Protein AF-A0A9W7DK66-F1 (afdb_monomer_lite)

Foldseek 3Di:
DDDDDDDDDDDDDPPDPPPDPDDPDPPVVVVVVVVVVVVVVPPPPPPVVPPDVCVPPPDDDPLVQLLVLLVVVDPVSLVVVLVVLLVCLQPPLVVCQCVPSNVSVLVSLLLQLAECVLPVVHPHPDLVSNLSSLSSLLSNLVDVRSLLSNLPDVSLVVSLLSLLVGPLQQDPPPPDPCNVSSVSSNVSSLSSLLSNLLVLPCADPPRSVLVSLVVSCVRDDDPVSVVSSVSSNVSNNDDD

Sequence (240 aa):
MTTHANTLPEHQFVDNIHVFPIEPVNTDVQEAKFIENNRYLKNEHQFNYFNIPGANFPGPSEVDRMRLTFESGLEDEINYYLNYLIGLSLSNPKLLSMKGEYGFLLDHLAELLGCFIINPNYTNKDINKSLDSSLILRNLVQDIENSQVVSMNSMIKESLLDILGNHIVLGDEISNEHYDASKELLRYSMDIVESISSYLAPAPADDPLFKALIKLLKIVNDRSSVITILRSLSRLIERQ

Secondary structure (DSSP, 8-state):
----------------------PPPPHHHHHHHHHHHHHHH--------TT-TTTT---S-HHHHHHHHHHHT-HHHHHHHHHHHHHHHHH-GGGS-TTTTTTHHHHHHHHHHS-TTT-TT-S---HHHHHHHHHHHHHHTTSHHHHHHHHT-HHHHHHHHHHHT-HHHHH-TTT-TTHHHHHHHHHHHHHHHHHHGGGSPSPPTT-HHHHHHHHHHTT---HHHHHHHHHHHHHHH---

Organism: Ambrosiozyma monospora (NCBI:txid43982)

Structure (mmCIF, N/CA/C/O backbone):
data_AF-A0A9W7DK66-F1
#
_entry.id   AF-A0A9W7DK66-F1
#
loop_
_atom_site.group_PDB
_atom_site.id
_atom_site.type_symbol
_atom_site.label_atom_id
_atom_site.label_alt_id
_atom_site.label_comp_id
_atom_site.label_asym_id
_atom_site.label_entity_id
_atom_site.label_seq_id
_atom_site.pdbx_PDB_ins_code
_atom_site.Cartn_x
_atom_site.Cartn_y
_atom_site.Cartn_z
_atom_site.occupancy
_atom_site.B_iso_or_equiv
_atom_site.auth_seq_id
_atom_site.auth_comp_id
_atom_site.auth_asym_id
_atom_site.auth_atom_id
_atom_site.pdbx_PDB_model_num
ATOM 1 N N . MET A 1 1 ? 109.185 -36.833 -35.819 1.00 37.12 1 MET A N 1
ATOM 2 C CA . MET A 1 1 ? 109.784 -36.149 -34.656 1.00 37.12 1 MET A CA 1
ATOM 3 C C . MET A 1 1 ? 108.815 -35.032 -34.276 1.00 37.12 1 MET A C 1
ATOM 5 O O . MET A 1 1 ? 108.644 -34.138 -35.087 1.00 37.12 1 MET A O 1
ATOM 9 N N . THR A 1 2 ? 107.920 -35.184 -33.286 1.00 33.47 2 THR A N 1
ATOM 10 C CA . THR A 1 2 ? 108.175 -34.917 -31.841 1.00 33.47 2 THR A CA 1
ATOM 11 C C . THR A 1 2 ? 109.078 -33.692 -31.700 1.00 33.47 2 THR A C 1
ATOM 13 O O . THR A 1 2 ? 110.196 -33.726 -32.196 1.00 33.47 2 THR A O 1
ATOM 16 N N . THR A 1 3 ? 108.691 -32.555 -31.122 1.00 32.12 3 THR A N 1
ATOM 17 C CA . THR A 1 3 ? 108.081 -32.287 -29.800 1.00 32.12 3 THR A CA 1
ATOM 18 C C . THR A 1 3 ? 108.280 -30.766 -29.588 1.00 32.12 3 THR A C 1
ATOM 20 O O . THR A 1 3 ? 109.279 -30.249 -30.072 1.00 32.12 3 THR A O 1
ATOM 23 N N . HIS A 1 4 ? 107.380 -29.955 -29.031 1.00 34.91 4 HIS A N 1
ATOM 24 C CA . HIS A 1 4 ? 107.218 -29.552 -27.612 1.00 34.91 4 HIS A CA 1
ATOM 25 C C . HIS A 1 4 ? 106.755 -28.073 -27.695 1.00 34.91 4 HIS A C 1
ATOM 27 O O . HIS A 1 4 ? 107.294 -27.328 -28.502 1.00 34.91 4 HIS A O 1
ATOM 33 N N . ALA A 1 5 ? 105.621 -27.666 -27.125 1.00 36.28 5 ALA A N 1
ATOM 34 C CA . ALA A 1 5 ? 105.337 -27.362 -25.717 1.00 36.28 5 ALA A CA 1
ATOM 35 C C . ALA A 1 5 ? 105.321 -25.843 -25.445 1.00 36.28 5 ALA A C 1
ATOM 37 O O . ALA A 1 5 ? 106.306 -25.162 -25.688 1.00 36.28 5 ALA A O 1
ATOM 38 N N . ASN A 1 6 ? 104.183 -25.410 -24.889 1.00 39.56 6 ASN A N 1
ATOM 39 C CA . ASN A 1 6 ? 103.947 -24.302 -23.958 1.00 39.56 6 ASN A CA 1
ATOM 40 C C . ASN A 1 6 ? 104.539 -22.916 -24.249 1.00 39.56 6 ASN A C 1
ATOM 42 O O . ASN A 1 6 ? 105.743 -22.731 -24.157 1.00 39.56 6 ASN A O 1
ATOM 46 N N . THR A 1 7 ? 103.656 -21.915 -24.329 1.00 37.16 7 THR A N 1
ATOM 47 C CA . THR A 1 7 ? 103.367 -21.013 -23.192 1.00 37.16 7 THR A CA 1
ATOM 48 C C . THR A 1 7 ? 102.117 -20.166 -23.476 1.00 37.16 7 THR A C 1
ATOM 50 O O . THR A 1 7 ? 101.988 -19.550 -24.529 1.00 37.16 7 THR A O 1
ATOM 53 N N . LEU A 1 8 ? 101.176 -20.151 -22.528 1.00 44.44 8 LEU A N 1
ATOM 54 C CA . LEU A 1 8 ? 100.124 -19.133 -22.424 1.00 44.44 8 LEU A CA 1
ATOM 55 C C . LEU A 1 8 ? 100.760 -17.807 -21.975 1.00 44.44 8 LEU A C 1
ATOM 57 O O . LEU A 1 8 ? 101.510 -17.839 -20.998 1.00 44.44 8 LEU A O 1
ATOM 61 N N . PRO A 1 9 ? 100.401 -16.654 -22.563 1.00 41.28 9 PRO A N 1
ATOM 62 C CA . PRO A 1 9 ? 100.456 -15.385 -21.867 1.00 41.28 9 PRO A CA 1
ATOM 63 C C . PRO A 1 9 ? 99.044 -14.988 -21.419 1.00 41.28 9 PRO A C 1
ATOM 65 O O . PRO A 1 9 ? 98.139 -14.756 -22.216 1.00 41.28 9 PRO A O 1
ATOM 68 N N . GLU A 1 10 ? 98.883 -15.038 -20.103 1.00 40.25 10 GLU A N 1
ATOM 69 C CA . GLU A 1 10 ? 98.199 -14.081 -19.231 1.00 40.25 10 GLU A CA 1
ATOM 70 C C . GLU A 1 10 ? 97.195 -13.086 -19.845 1.00 40.25 10 GLU A C 1
ATOM 72 O O . GLU A 1 10 ? 97.516 -12.277 -20.710 1.00 40.25 10 GLU A O 1
ATOM 77 N N . HIS A 1 11 ? 95.992 -13.106 -19.255 1.00 51.88 11 HIS A N 1
ATOM 78 C CA . HIS A 1 11 ? 95.111 -11.962 -19.001 1.00 51.88 11 HIS A CA 1
ATOM 79 C C . HIS A 1 11 ? 95.203 -10.782 -19.983 1.00 51.88 11 HIS A C 1
ATOM 81 O O . HIS A 1 11 ? 95.865 -9.782 -19.712 1.00 51.88 11 HIS A O 1
ATOM 87 N N . GLN A 1 12 ? 94.406 -10.832 -21.053 1.00 43.28 12 GLN A N 1
ATOM 88 C CA . GLN A 1 12 ? 93.946 -9.611 -21.709 1.00 43.28 12 GLN A CA 1
ATOM 89 C C . GLN A 1 12 ? 92.495 -9.338 -21.319 1.00 43.28 12 GLN A C 1
ATOM 91 O O . GLN A 1 12 ? 91.559 -10.043 -21.687 1.00 43.28 12 GLN A O 1
ATOM 96 N N . PHE A 1 13 ? 92.413 -8.338 -20.450 1.00 45.66 13 PHE A N 1
ATOM 97 C CA . PHE A 1 13 ? 91.289 -7.539 -20.008 1.00 45.66 13 PHE A CA 1
ATOM 98 C C . PHE A 1 13 ? 90.106 -7.486 -20.984 1.00 45.66 13 PHE A C 1
ATOM 100 O O . PHE A 1 13 ? 90.249 -7.272 -22.186 1.00 45.66 13 PHE A O 1
ATOM 107 N N . VAL A 1 14 ? 88.915 -7.655 -20.410 1.00 51.91 14 VAL A N 1
ATOM 108 C CA . VAL A 1 14 ? 87.618 -7.380 -21.030 1.00 51.91 14 VAL A CA 1
ATOM 109 C C . VAL A 1 14 ? 87.493 -5.863 -21.189 1.00 51.91 14 VAL A C 1
ATOM 111 O O . VAL A 1 14 ? 86.858 -5.207 -20.370 1.00 51.91 14 VAL A O 1
ATOM 114 N N . ASP A 1 15 ? 88.133 -5.291 -22.206 1.00 48.34 15 ASP A N 1
ATOM 115 C CA . ASP A 1 15 ? 88.082 -3.848 -22.429 1.00 48.34 15 ASP A CA 1
ATOM 116 C C . ASP A 1 15 ? 86.975 -3.472 -23.425 1.00 48.34 15 ASP A C 1
ATOM 118 O O . ASP A 1 15 ? 87.051 -3.700 -24.631 1.00 48.34 15 ASP A O 1
ATOM 122 N N . ASN A 1 16 ? 85.954 -2.833 -22.845 1.00 57.53 16 ASN A N 1
ATOM 123 C CA . ASN A 1 16 ? 84.987 -1.913 -23.445 1.00 57.53 16 ASN A CA 1
ATOM 124 C C . ASN A 1 16 ? 83.904 -2.486 -24.374 1.00 57.53 16 ASN A C 1
ATOM 126 O O . ASN A 1 16 ? 83.745 -2.051 -25.514 1.00 57.53 16 ASN A O 1
ATOM 130 N N . ILE A 1 17 ? 83.012 -3.320 -23.827 1.00 55.88 17 ILE A N 1
ATOM 131 C CA . ILE A 1 17 ? 81.614 -3.292 -24.288 1.00 55.88 17 ILE A CA 1
ATOM 132 C C . ILE A 1 17 ? 80.964 -2.067 -23.637 1.00 55.88 17 ILE A C 1
ATOM 134 O O . ILE A 1 17 ? 80.490 -2.127 -22.503 1.00 55.88 17 ILE A O 1
ATOM 138 N N . HIS A 1 18 ? 80.971 -0.932 -24.337 1.00 58.38 18 HIS A N 1
ATOM 139 C CA . HIS A 1 18 ? 80.152 0.212 -23.949 1.00 58.38 18 HIS A CA 1
ATOM 140 C C . HIS A 1 18 ? 78.679 -0.176 -24.104 1.00 58.38 18 HIS A C 1
ATOM 142 O O . HIS A 1 18 ? 78.121 -0.153 -25.200 1.00 58.38 18 HIS A O 1
ATOM 148 N N . VAL A 1 19 ? 78.050 -0.569 -22.999 1.00 64.12 19 VAL A N 1
ATOM 149 C CA . VAL A 1 19 ? 76.596 -0.696 -22.934 1.00 64.12 19 VAL A CA 1
ATOM 150 C C . VAL A 1 19 ? 76.046 0.724 -22.932 1.00 64.12 19 VAL A C 1
ATOM 152 O O . VAL A 1 19 ? 76.133 1.430 -21.929 1.00 64.12 19 VAL A O 1
ATOM 155 N N . PHE A 1 20 ? 75.537 1.172 -24.078 1.00 66.94 20 PHE A N 1
ATOM 156 C CA . PHE A 1 20 ? 74.833 2.445 -24.143 1.00 66.94 20 PHE A CA 1
ATOM 157 C C . PHE A 1 20 ? 73.535 2.311 -23.338 1.00 66.94 20 PHE A C 1
ATOM 159 O O . PHE A 1 20 ? 72.763 1.382 -23.602 1.00 66.94 20 PHE A O 1
ATOM 166 N N . PRO A 1 21 ? 73.281 3.184 -22.348 1.00 67.75 21 PRO A N 1
ATOM 167 C CA . PRO A 1 21 ? 71.987 3.208 -21.691 1.00 67.75 21 PRO A CA 1
ATOM 168 C C . PRO A 1 21 ? 70.926 3.486 -22.756 1.00 67.75 21 PRO A C 1
ATOM 170 O O . PRO A 1 21 ? 71.021 4.458 -23.503 1.00 67.75 21 PRO A O 1
ATOM 173 N N . ILE A 1 22 ? 69.937 2.599 -22.857 1.00 68.75 22 ILE A N 1
ATOM 174 C CA . ILE A 1 22 ? 68.773 2.833 -23.707 1.00 68.75 22 ILE A CA 1
ATOM 175 C C . ILE A 1 22 ? 68.015 3.980 -23.050 1.00 68.75 22 ILE A C 1
ATOM 177 O O . ILE A 1 22 ? 67.449 3.808 -21.969 1.00 68.75 22 ILE A O 1
ATOM 181 N N . GLU A 1 23 ? 68.044 5.157 -23.669 1.00 72.81 23 GLU A N 1
ATOM 182 C CA . GLU A 1 23 ? 67.220 6.267 -23.211 1.00 72.81 23 GLU A CA 1
ATOM 183 C C . GLU A 1 23 ? 65.751 5.833 -23.282 1.00 72.81 23 GLU A C 1
ATOM 185 O O . GLU A 1 23 ? 65.318 5.291 -24.310 1.00 72.81 23 GLU A O 1
ATOM 190 N N . PRO A 1 24 ? 64.977 5.998 -22.194 1.00 73.00 24 PRO A N 1
ATOM 191 C CA . PRO A 1 24 ? 63.572 5.649 -22.223 1.00 73.00 24 PRO A CA 1
ATOM 192 C C . PRO A 1 24 ? 62.908 6.472 -23.323 1.00 73.00 24 PRO A C 1
ATOM 194 O O . PRO A 1 24 ? 63.064 7.690 -23.399 1.00 73.00 24 PRO A O 1
ATOM 197 N N . VAL A 1 25 ? 62.184 5.781 -24.201 1.00 74.00 25 VAL A N 1
ATOM 198 C CA . VAL A 1 25 ? 61.428 6.415 -25.280 1.00 74.00 25 VAL A CA 1
ATOM 199 C C . VAL A 1 25 ? 60.538 7.495 -24.660 1.00 74.00 25 VAL A C 1
ATOM 201 O O . VAL A 1 25 ? 59.899 7.231 -23.643 1.00 74.00 25 VAL A O 1
ATOM 204 N N . ASN A 1 26 ? 60.500 8.694 -25.244 1.00 80.81 26 ASN A N 1
ATOM 205 C CA . ASN A 1 26 ? 59.676 9.791 -24.733 1.00 80.81 26 ASN A CA 1
ATOM 206 C C . ASN A 1 26 ? 58.221 9.321 -24.535 1.00 80.81 26 ASN A C 1
ATOM 208 O O . ASN A 1 26 ? 57.677 8.615 -25.391 1.00 80.81 26 ASN A O 1
ATOM 212 N N . THR A 1 27 ? 57.618 9.700 -23.407 1.00 77.12 27 THR A N 1
ATOM 213 C CA . THR A 1 27 ? 56.239 9.382 -23.025 1.00 77.12 27 THR A CA 1
ATOM 214 C C . THR A 1 27 ? 55.252 9.626 -24.164 1.00 77.12 27 THR A C 1
ATOM 216 O O . THR A 1 27 ? 54.430 8.757 -24.423 1.00 77.12 27 THR A O 1
ATOM 219 N N . ASP A 1 28 ? 55.406 10.703 -24.938 1.00 80.69 28 ASP A N 1
ATOM 220 C CA . ASP A 1 28 ? 54.511 11.021 -26.062 1.00 80.69 28 ASP A CA 1
ATOM 221 C C . ASP A 1 28 ? 54.523 9.932 -27.150 1.00 80.69 28 ASP A C 1
ATOM 223 O O . ASP A 1 28 ? 53.503 9.584 -27.746 1.00 80.69 28 ASP A O 1
ATOM 227 N N . VAL A 1 29 ? 55.695 9.344 -27.400 1.00 80.06 29 VAL A N 1
ATOM 228 C CA . VAL A 1 29 ? 55.877 8.270 -28.386 1.00 80.06 29 VAL A CA 1
ATOM 229 C C . VAL A 1 29 ? 55.381 6.935 -27.827 1.00 80.06 29 VAL A C 1
ATOM 231 O O . VAL A 1 29 ? 54.876 6.099 -28.582 1.00 80.06 29 VAL A O 1
ATOM 234 N N . GLN A 1 30 ? 55.495 6.726 -26.512 1.00 76.56 30 GLN A N 1
ATOM 235 C CA . GLN A 1 30 ? 54.907 5.565 -25.843 1.00 76.56 30 GLN A CA 1
ATOM 236 C C . GLN A 1 30 ? 53.375 5.637 -25.850 1.00 76.56 30 GLN A C 1
ATOM 238 O O . GLN A 1 30 ? 52.728 4.643 -26.176 1.00 76.56 30 GLN A O 1
ATOM 243 N N . GLU A 1 31 ? 52.797 6.809 -25.581 1.00 76.56 31 GLU A N 1
ATOM 244 C CA . GLU A 1 31 ? 51.357 7.062 -25.650 1.00 76.56 31 GLU A CA 1
ATOM 245 C C . GLU A 1 31 ? 50.829 6.922 -27.076 1.00 76.56 31 GLU A C 1
ATOM 247 O O . GLU A 1 31 ? 49.821 6.251 -27.288 1.00 76.56 31 GLU A O 1
ATOM 252 N N . ALA A 1 32 ? 51.533 7.457 -28.077 1.00 79.31 32 ALA A N 1
ATOM 253 C CA . ALA A 1 32 ? 51.152 7.293 -29.478 1.00 79.31 32 ALA A CA 1
ATOM 254 C C . ALA A 1 32 ? 51.123 5.814 -29.895 1.00 79.31 32 ALA A C 1
ATOM 256 O O . ALA A 1 32 ? 50.134 5.356 -30.469 1.00 79.31 32 ALA A O 1
ATOM 257 N N . LYS A 1 33 ? 52.157 5.037 -29.535 1.00 75.69 33 LYS A N 1
ATOM 258 C CA . LYS A 1 33 ? 52.195 3.586 -29.786 1.00 75.69 33 LYS A CA 1
ATOM 259 C C . LYS A 1 33 ? 51.133 2.826 -28.997 1.00 75.69 33 LYS A C 1
ATOM 261 O O . LYS A 1 33 ? 50.583 1.850 -29.500 1.00 75.69 33 LYS A O 1
ATOM 266 N N . PHE A 1 34 ? 50.823 3.255 -27.776 1.00 72.19 34 PHE A N 1
ATOM 267 C CA . PHE A 1 34 ? 49.744 2.682 -26.977 1.00 72.19 34 PHE A CA 1
ATOM 268 C C . PHE A 1 34 ? 48.376 2.953 -27.612 1.00 72.19 34 PHE A C 1
ATOM 270 O O . PHE A 1 34 ? 47.555 2.044 -27.688 1.00 72.19 34 PHE A O 1
ATOM 277 N N . ILE A 1 35 ? 48.129 4.162 -28.120 1.00 71.00 35 ILE A N 1
ATOM 278 C CA . ILE A 1 35 ? 46.895 4.524 -28.831 1.00 71.00 35 ILE A CA 1
ATOM 279 C C . ILE A 1 35 ? 46.784 3.751 -30.151 1.00 71.00 35 ILE A C 1
ATOM 281 O O . ILE A 1 35 ? 45.713 3.235 -30.467 1.00 71.00 35 ILE A O 1
ATOM 285 N N . GLU A 1 36 ? 47.875 3.630 -30.907 1.00 71.00 36 GLU A N 1
ATOM 286 C CA . GLU A 1 36 ? 47.927 2.888 -32.171 1.00 71.00 36 GLU A CA 1
ATOM 287 C C . GLU A 1 36 ? 47.684 1.383 -31.964 1.00 71.00 36 GLU A C 1
ATOM 289 O O . GLU A 1 36 ? 46.824 0.795 -32.623 1.00 71.00 36 GLU A O 1
ATOM 294 N N . ASN A 1 37 ? 48.345 0.771 -30.977 1.00 68.69 37 ASN A N 1
ATOM 295 C CA . ASN A 1 37 ? 48.140 -0.639 -30.641 1.00 68.69 37 ASN A CA 1
ATOM 296 C C . ASN A 1 37 ? 46.757 -0.898 -30.029 1.00 68.69 37 ASN A C 1
ATOM 298 O O . ASN A 1 37 ? 46.141 -1.921 -30.325 1.00 68.69 37 ASN A O 1
ATOM 302 N N . ASN A 1 38 ? 46.216 0.031 -29.233 1.00 63.78 38 ASN A N 1
ATOM 303 C CA . ASN A 1 38 ? 44.841 -0.080 -28.746 1.00 63.78 38 ASN A CA 1
ATOM 304 C C . ASN A 1 38 ? 43.807 0.096 -29.856 1.00 63.78 38 ASN A C 1
ATOM 306 O O . ASN A 1 38 ? 42.738 -0.493 -29.759 1.00 63.78 38 ASN A O 1
ATOM 310 N N . ARG A 1 39 ? 44.092 0.860 -30.916 1.00 57.91 39 ARG A N 1
ATOM 311 C CA . ARG A 1 39 ? 43.212 0.914 -32.094 1.00 57.91 39 ARG A CA 1
ATOM 312 C C . ARG A 1 39 ? 43.145 -0.435 -32.811 1.00 57.91 39 ARG A C 1
ATOM 314 O O . ARG A 1 39 ? 42.067 -0.814 -33.240 1.00 57.91 39 ARG A O 1
ATOM 321 N N . TYR A 1 40 ? 44.256 -1.169 -32.881 1.00 55.28 40 TYR A N 1
ATOM 322 C CA . TYR A 1 40 ? 44.304 -2.512 -33.476 1.00 55.28 40 TYR A CA 1
ATOM 323 C C . TYR A 1 40 ? 43.691 -3.603 -32.579 1.00 55.28 40 TYR A C 1
ATOM 325 O O . TYR A 1 40 ? 43.072 -4.541 -33.077 1.00 55.28 40 TYR A O 1
ATOM 333 N N . LEU A 1 41 ? 43.840 -3.492 -31.253 1.00 55.53 41 LEU A N 1
ATOM 334 C CA . LEU A 1 41 ? 43.208 -4.405 -30.286 1.00 55.53 41 LEU A CA 1
ATOM 335 C C . LEU A 1 41 ? 41.706 -4.134 -30.132 1.00 55.53 41 LEU A C 1
ATOM 337 O O . LEU A 1 41 ? 40.938 -5.061 -29.885 1.00 55.53 41 LEU A O 1
ATOM 341 N N . LYS A 1 42 ? 41.268 -2.895 -30.386 1.00 54.41 42 LYS A N 1
ATOM 342 C CA . LYS A 1 42 ? 39.873 -2.543 -30.669 1.00 54.41 42 LYS A CA 1
ATOM 343 C C . LYS A 1 42 ? 39.507 -2.885 -32.115 1.00 54.41 42 LYS A C 1
ATOM 345 O O . LYS A 1 42 ? 38.897 -2.075 -32.802 1.00 54.41 42 LYS A O 1
ATOM 350 N N . ASN A 1 43 ? 39.771 -4.120 -32.542 1.00 51.19 43 ASN A N 1
ATOM 351 C CA . ASN A 1 43 ? 39.080 -4.751 -33.672 1.00 51.19 43 ASN A CA 1
ATOM 352 C C . ASN A 1 43 ? 37.572 -4.952 -33.379 1.00 51.19 43 ASN A C 1
ATOM 354 O O . ASN A 1 43 ? 36.956 -5.915 -33.832 1.00 51.19 43 ASN A O 1
ATOM 358 N N . GLU A 1 44 ? 36.932 -4.011 -32.683 1.00 52.75 44 GLU A N 1
ATOM 359 C CA . GLU A 1 44 ? 35.630 -3.561 -33.126 1.00 52.75 44 GLU A CA 1
ATOM 360 C C . GLU A 1 44 ? 35.861 -3.088 -34.557 1.00 52.75 44 GLU A C 1
ATOM 362 O O . GLU A 1 44 ? 36.421 -2.022 -34.810 1.00 52.75 44 GLU A O 1
ATOM 367 N N . HIS A 1 45 ? 35.449 -3.893 -35.531 1.00 54.25 45 HIS A N 1
ATOM 368 C CA . HIS A 1 45 ? 34.986 -3.272 -36.755 1.00 54.25 45 HIS A CA 1
ATOM 369 C C . HIS A 1 45 ? 34.047 -2.168 -36.273 1.00 54.25 45 HIS A C 1
ATOM 371 O O . HIS A 1 45 ? 33.033 -2.475 -35.643 1.00 54.25 45 HIS A O 1
ATOM 377 N N . GLN A 1 46 ? 34.418 -0.902 -36.474 1.00 53.91 46 GLN A N 1
ATOM 378 C CA . GLN A 1 46 ? 33.480 0.205 -36.401 1.00 53.91 46 GLN A CA 1
ATOM 379 C C . GLN A 1 46 ? 32.472 -0.043 -37.525 1.00 53.91 46 GLN A C 1
ATOM 381 O O . GLN A 1 46 ? 32.466 0.621 -38.559 1.00 53.91 46 GLN A O 1
ATOM 386 N N . PHE A 1 47 ? 31.603 -1.035 -37.340 1.00 53.44 47 PHE A N 1
ATOM 387 C CA . PHE A 1 47 ? 30.265 -0.981 -37.857 1.00 53.44 47 PHE A CA 1
ATOM 388 C C . PHE A 1 47 ? 29.671 0.215 -37.136 1.00 53.44 47 PHE A C 1
ATOM 390 O O . PHE A 1 47 ? 29.095 0.111 -36.057 1.00 53.44 47 PHE A O 1
ATOM 397 N N . ASN A 1 48 ? 29.905 1.397 -37.701 1.00 54.78 48 ASN A N 1
ATOM 398 C CA . ASN A 1 48 ? 29.076 2.527 -37.388 1.00 54.78 48 ASN A CA 1
ATOM 399 C C . ASN A 1 48 ? 27.686 2.100 -37.845 1.00 54.78 48 ASN A C 1
ATOM 401 O O . ASN A 1 48 ? 27.374 2.126 -39.036 1.00 54.78 48 ASN A O 1
ATOM 405 N N . TYR A 1 49 ? 26.903 1.612 -36.891 1.00 59.06 49 TYR A N 1
ATOM 406 C CA . TYR A 1 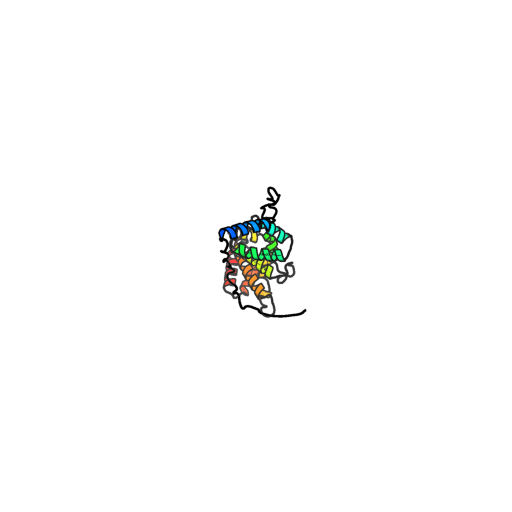49 ? 25.528 1.183 -37.055 1.00 59.06 49 TYR A CA 1
ATOM 407 C C . TYR A 1 49 ? 24.647 2.419 -37.283 1.00 59.06 49 TYR A C 1
ATOM 409 O O . TYR A 1 49 ? 23.763 2.747 -36.498 1.00 59.06 49 TYR A O 1
ATOM 417 N N . PHE A 1 50 ? 24.933 3.156 -38.356 1.00 58.88 50 PHE A N 1
ATOM 418 C CA . PHE A 1 50 ? 24.096 4.237 -38.839 1.00 58.88 50 PHE A CA 1
ATOM 419 C C . PHE A 1 50 ? 22.820 3.618 -39.403 1.00 58.88 50 PHE A C 1
ATOM 421 O O . PHE A 1 50 ? 22.875 2.717 -40.237 1.00 58.88 50 PHE A O 1
ATOM 428 N N . ASN A 1 51 ? 21.673 4.116 -38.943 1.00 63.22 51 ASN A N 1
ATOM 429 C CA . ASN A 1 51 ? 20.344 3.671 -39.365 1.00 63.22 51 ASN A CA 1
ATOM 430 C C . ASN A 1 51 ? 20.023 2.198 -39.062 1.00 63.22 51 ASN A C 1
ATOM 432 O O . ASN A 1 51 ? 19.226 1.595 -39.778 1.00 63.22 51 ASN A O 1
ATOM 436 N N . ILE A 1 52 ? 20.586 1.618 -37.996 1.00 70.81 52 ILE A N 1
ATOM 437 C CA . ILE A 1 52 ? 20.008 0.388 -37.443 1.00 70.81 52 ILE A CA 1
ATOM 438 C C . ILE A 1 52 ? 18.725 0.745 -36.684 1.00 70.81 52 ILE A C 1
ATOM 440 O O . ILE A 1 52 ? 18.787 1.557 -35.756 1.00 70.81 52 ILE A O 1
ATOM 444 N N . PRO A 1 53 ? 17.568 0.145 -37.027 1.00 66.25 53 PRO A N 1
ATOM 445 C CA . PRO A 1 53 ? 16.367 0.259 -36.209 1.00 66.25 53 PRO A CA 1
ATOM 446 C C . PRO A 1 53 ? 16.675 -0.198 -34.775 1.00 66.25 53 PRO A C 1
ATOM 448 O O . PRO A 1 53 ? 17.063 -1.343 -34.565 1.00 66.25 53 PRO A O 1
ATOM 451 N N . GLY A 1 54 ? 16.552 0.704 -33.797 1.00 65.31 54 GLY A N 1
ATOM 452 C CA . GLY A 1 54 ? 16.877 0.432 -32.389 1.00 65.31 54 GLY A CA 1
ATOM 453 C C . GLY A 1 54 ? 18.265 0.896 -31.923 1.00 65.31 54 GLY A C 1
ATOM 454 O O . GLY A 1 54 ? 18.530 0.866 -30.724 1.00 65.31 54 GLY A O 1
ATOM 455 N N . ALA A 1 55 ? 19.137 1.397 -32.807 1.00 70.00 55 ALA A N 1
ATOM 456 C CA . ALA A 1 55 ? 20.378 2.042 -32.371 1.00 70.00 55 ALA A CA 1
ATOM 457 C C . ALA A 1 55 ? 20.069 3.337 -31.594 1.00 70.00 55 ALA A C 1
ATOM 459 O O . ALA A 1 55 ? 19.309 4.179 -32.068 1.00 70.00 55 ALA A O 1
ATOM 460 N N . ASN A 1 56 ? 20.669 3.490 -30.407 1.00 68.12 56 ASN A N 1
ATOM 461 C CA . ASN A 1 56 ? 20.423 4.571 -29.435 1.00 68.12 56 ASN A CA 1
ATOM 462 C C . ASN A 1 56 ? 19.028 4.599 -28.787 1.00 68.12 56 ASN A C 1
ATOM 464 O O . ASN A 1 56 ? 18.687 5.588 -28.140 1.00 68.12 56 ASN A O 1
ATOM 468 N N . PHE A 1 57 ? 18.230 3.534 -28.906 1.00 75.81 57 PHE A N 1
ATOM 469 C CA . PHE A 1 57 ? 16.991 3.430 -28.141 1.00 75.81 57 PHE A CA 1
ATOM 470 C C . PHE A 1 57 ? 17.268 2.738 -26.797 1.00 75.81 57 PHE A C 1
ATOM 472 O O . PHE A 1 57 ? 17.709 1.590 -26.800 1.00 75.81 57 PHE A O 1
ATOM 479 N N . PRO A 1 58 ? 16.990 3.384 -25.648 1.00 76.25 58 PRO A N 1
ATOM 480 C CA . PRO A 1 58 ? 17.230 2.819 -24.312 1.00 76.25 58 PRO A CA 1
ATOM 481 C C . PRO A 1 58 ? 16.280 1.656 -23.944 1.00 76.25 58 PRO A C 1
ATOM 483 O O . PRO A 1 58 ? 16.266 1.196 -22.803 1.00 76.25 58 PRO A O 1
ATOM 486 N N . GLY A 1 59 ? 15.489 1.168 -24.903 1.00 85.62 59 GLY A N 1
ATOM 487 C CA . GLY A 1 59 ? 14.451 0.166 -24.695 1.00 85.62 59 GLY A CA 1
ATOM 488 C C . GLY A 1 59 ? 13.089 0.786 -24.355 1.00 85.62 59 GLY A C 1
ATOM 489 O O . GLY A 1 59 ? 12.863 1.962 -24.658 1.00 85.62 59 GLY A O 1
ATOM 490 N N . PRO A 1 60 ? 12.165 -0.008 -23.781 1.00 89.00 60 PRO A N 1
ATOM 491 C CA . PRO A 1 60 ? 10.835 0.461 -23.393 1.00 89.00 60 PRO A CA 1
ATOM 492 C C . PRO A 1 60 ? 10.902 1.553 -22.318 1.00 89.00 60 PRO A C 1
ATOM 494 O O . PRO A 1 60 ? 11.889 1.668 -21.582 1.00 89.00 60 PRO A O 1
ATOM 497 N N . SER A 1 61 ? 9.839 2.359 -22.235 1.00 90.81 61 SER A N 1
ATOM 498 C CA . SER A 1 61 ? 9.700 3.353 -21.170 1.00 90.81 61 SER A CA 1
ATOM 499 C C . SER A 1 61 ? 9.601 2.665 -19.802 1.00 90.81 61 SER A C 1
ATOM 501 O O . SER A 1 61 ? 9.194 1.505 -19.713 1.00 90.81 61 SER A O 1
ATOM 503 N N . GLU A 1 62 ? 9.960 3.364 -18.722 1.00 89.94 62 GLU A N 1
ATOM 504 C CA . GLU A 1 62 ? 9.819 2.799 -17.368 1.00 89.94 62 GLU A CA 1
ATOM 505 C C . GLU A 1 62 ? 8.366 2.465 -17.022 1.00 89.94 62 GLU A C 1
ATOM 507 O O . GLU A 1 62 ? 8.109 1.465 -16.360 1.00 89.94 62 GLU A O 1
ATOM 512 N N . VAL A 1 63 ? 7.413 3.264 -17.509 1.00 92.06 63 VAL A N 1
ATOM 513 C CA . VAL A 1 63 ? 5.979 3.023 -17.297 1.00 92.06 63 VAL A CA 1
ATOM 514 C C . VAL A 1 63 ? 5.548 1.727 -17.978 1.00 92.06 63 VAL A C 1
ATOM 516 O O . VAL A 1 63 ? 4.841 0.923 -17.374 1.00 92.06 63 VAL A O 1
ATOM 519 N N . ASP A 1 64 ? 6.008 1.495 -19.210 1.00 92.75 64 ASP A N 1
ATOM 520 C CA . ASP A 1 64 ? 5.699 0.268 -19.947 1.00 92.75 64 ASP A CA 1
ATOM 521 C C . ASP A 1 64 ? 6.361 -0.951 -19.308 1.00 92.75 64 ASP A C 1
ATOM 523 O O . ASP A 1 64 ? 5.719 -1.992 -19.186 1.00 92.75 64 ASP A O 1
ATOM 527 N N . ARG A 1 65 ? 7.620 -0.829 -18.858 1.00 93.94 65 ARG A N 1
ATOM 528 C CA . ARG A 1 65 ? 8.291 -1.906 -18.114 1.00 93.94 65 ARG A CA 1
ATOM 529 C C . ARG A 1 65 ? 7.505 -2.273 -16.865 1.00 93.94 65 ARG A C 1
ATOM 531 O O . ARG A 1 65 ? 7.190 -3.437 -16.672 1.00 93.94 65 ARG A O 1
ATOM 538 N N . MET A 1 66 ? 7.134 -1.274 -16.071 1.00 94.06 66 MET A N 1
ATOM 539 C CA . MET A 1 66 ? 6.371 -1.469 -14.845 1.00 94.06 66 MET A CA 1
ATOM 540 C C . MET A 1 66 ? 5.021 -2.136 -15.123 1.00 94.06 66 MET A C 1
ATOM 542 O O . MET A 1 66 ? 4.670 -3.107 -14.458 1.00 94.06 66 MET A O 1
ATOM 546 N N . ARG A 1 67 ? 4.286 -1.667 -16.137 1.00 94.44 67 ARG A N 1
ATOM 547 C CA . ARG A 1 67 ? 3.021 -2.279 -16.561 1.00 94.44 67 ARG A CA 1
ATOM 548 C C . ARG A 1 67 ? 3.201 -3.751 -16.918 1.00 94.44 67 ARG A C 1
ATOM 550 O O . ARG A 1 67 ? 2.503 -4.596 -16.370 1.00 94.44 67 ARG A O 1
ATOM 557 N N . LEU A 1 68 ? 4.171 -4.058 -17.777 1.00 94.31 68 LEU A N 1
ATOM 558 C CA . LEU A 1 68 ? 4.457 -5.430 -18.194 1.00 94.31 68 LEU A CA 1
ATOM 559 C C . LEU A 1 68 ? 4.906 -6.306 -17.023 1.00 94.31 68 LEU A C 1
ATOM 561 O O . LEU A 1 68 ? 4.537 -7.475 -16.972 1.00 94.31 68 LEU A O 1
ATOM 565 N N . THR A 1 69 ? 5.653 -5.758 -16.064 1.00 95.62 69 THR A N 1
ATOM 566 C CA . THR A 1 69 ? 6.038 -6.474 -14.847 1.00 95.62 69 THR A CA 1
ATOM 567 C C . THR A 1 69 ? 4.811 -6.940 -14.072 1.00 95.62 69 THR A C 1
ATOM 569 O O . THR A 1 69 ? 4.687 -8.137 -13.808 1.00 95.62 69 THR A O 1
ATOM 572 N N . PHE A 1 70 ? 3.885 -6.033 -13.751 1.00 94.31 70 PHE A N 1
ATOM 573 C CA . PHE A 1 70 ? 2.692 -6.401 -12.988 1.00 94.31 70 PHE A CA 1
ATOM 574 C C . PHE A 1 70 ? 1.736 -7.303 -13.784 1.00 94.31 70 PHE A C 1
ATOM 576 O O . PHE A 1 70 ? 1.149 -8.214 -13.208 1.00 94.31 70 PHE A O 1
ATOM 583 N N . GLU A 1 71 ? 1.639 -7.130 -15.107 1.00 93.38 71 GLU A N 1
ATOM 584 C CA . GLU A 1 71 ? 0.869 -8.029 -15.979 1.00 93.38 71 GLU A CA 1
ATOM 585 C C . GLU A 1 71 ? 1.492 -9.433 -16.082 1.00 93.38 71 GLU A C 1
ATOM 587 O O . GLU A 1 71 ? 0.774 -10.427 -16.191 1.00 93.38 71 GLU A O 1
ATOM 592 N N . SER A 1 72 ? 2.825 -9.535 -16.048 1.00 94.19 72 SER A N 1
ATOM 593 C CA . SER A 1 72 ? 3.544 -10.809 -16.171 1.00 94.19 72 SER A CA 1
ATOM 594 C C . SER A 1 72 ? 3.452 -11.691 -14.925 1.00 94.19 72 SER A C 1
ATOM 596 O O . SER A 1 72 ? 3.628 -12.906 -15.029 1.00 94.19 72 SER A O 1
ATOM 598 N N . GLY A 1 73 ? 3.209 -11.099 -13.751 1.00 90.81 73 GLY A N 1
ATOM 599 C CA . GLY A 1 73 ? 3.178 -11.829 -12.483 1.00 90.81 73 GLY A CA 1
ATOM 600 C C . GLY A 1 73 ? 4.544 -12.360 -12.025 1.00 90.81 73 GLY A C 1
ATOM 601 O O . GLY A 1 73 ? 4.594 -13.238 -11.166 1.00 90.81 73 GLY A O 1
ATOM 602 N N . LEU A 1 74 ? 5.654 -11.890 -12.611 1.00 94.44 74 LEU A N 1
ATOM 603 C CA . LEU A 1 74 ? 6.998 -12.345 -12.251 1.00 94.44 74 LEU A CA 1
ATOM 604 C C . LEU A 1 74 ? 7.425 -11.763 -10.903 1.00 94.44 74 LEU A C 1
ATOM 606 O O . LEU A 1 74 ? 7.608 -10.557 -10.762 1.00 94.44 74 LEU A O 1
ATOM 610 N N . GLU A 1 75 ? 7.627 -12.638 -9.922 1.00 93.94 75 GLU A N 1
ATOM 611 C CA . GLU A 1 75 ? 7.806 -12.227 -8.528 1.00 93.94 75 GLU A CA 1
ATOM 612 C C . GLU A 1 75 ? 9.046 -11.366 -8.279 1.00 93.94 75 GLU A C 1
ATOM 614 O O . GLU A 1 75 ? 8.969 -10.367 -7.566 1.00 93.94 75 GLU A O 1
ATOM 619 N N . ASP A 1 76 ? 10.177 -11.704 -8.896 1.00 94.88 76 ASP A N 1
ATOM 620 C CA . ASP A 1 76 ? 11.417 -10.936 -8.736 1.00 94.88 76 ASP A CA 1
ATOM 621 C C . ASP A 1 76 ? 11.275 -9.510 -9.287 1.00 94.88 76 ASP A C 1
ATOM 623 O O . ASP A 1 76 ? 11.732 -8.546 -8.670 1.00 94.88 76 ASP A O 1
ATOM 627 N N . GLU A 1 77 ? 10.583 -9.370 -10.418 1.00 96.00 77 GLU A N 1
ATOM 628 C CA . GLU A 1 77 ? 10.320 -8.082 -11.057 1.00 96.00 77 GLU A CA 1
ATOM 629 C C . GLU A 1 77 ? 9.310 -7.262 -10.247 1.00 96.00 77 GLU A C 1
ATOM 631 O O . GLU A 1 77 ? 9.511 -6.065 -10.034 1.00 96.00 77 GLU A O 1
ATOM 636 N N . ILE A 1 78 ? 8.249 -7.898 -9.738 1.00 95.81 78 ILE A N 1
ATOM 637 C CA . ILE A 1 78 ? 7.273 -7.244 -8.856 1.00 95.81 78 ILE A CA 1
ATOM 638 C C . ILE A 1 78 ? 7.982 -6.712 -7.610 1.00 95.81 78 ILE A C 1
ATOM 640 O O . ILE A 1 78 ? 7.832 -5.538 -7.277 1.00 95.81 78 ILE A O 1
ATOM 644 N N . ASN A 1 79 ? 8.810 -7.530 -6.959 1.00 95.94 79 ASN A N 1
ATOM 645 C CA . ASN A 1 79 ? 9.565 -7.116 -5.778 1.00 95.94 79 ASN A CA 1
ATOM 646 C C . ASN A 1 79 ? 10.533 -5.966 -6.094 1.00 95.94 79 ASN A C 1
ATOM 648 O O . ASN A 1 79 ? 10.650 -5.020 -5.311 1.00 95.94 79 ASN A O 1
ATOM 652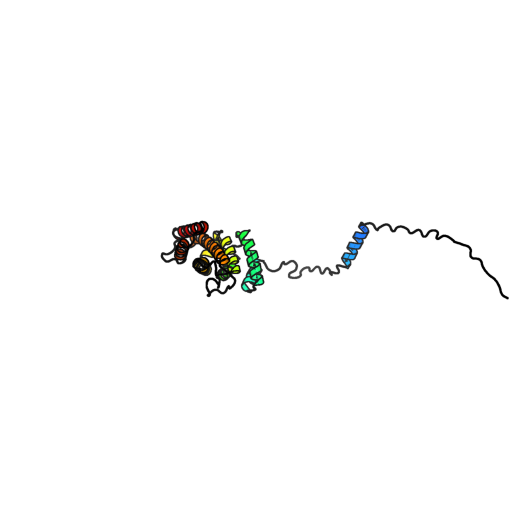 N N . TYR A 1 80 ? 11.208 -6.005 -7.246 1.00 95.94 80 TYR A N 1
ATOM 653 C CA . TYR A 1 80 ? 12.066 -4.909 -7.691 1.00 95.94 80 TYR A CA 1
ATOM 654 C C . TYR A 1 80 ? 11.277 -3.600 -7.838 1.00 95.94 80 TYR A C 1
ATOM 656 O O . TYR A 1 80 ? 11.659 -2.569 -7.273 1.00 95.94 80 TYR A O 1
ATOM 664 N N . TYR A 1 81 ? 10.146 -3.642 -8.546 1.00 96.38 81 TYR A N 1
ATOM 665 C CA . TYR A 1 81 ? 9.341 -2.453 -8.797 1.00 96.38 81 TYR A CA 1
ATOM 666 C C . TYR A 1 81 ? 8.603 -1.949 -7.554 1.00 96.38 81 TYR A C 1
ATOM 668 O O . TYR A 1 81 ? 8.461 -0.737 -7.416 1.00 96.38 81 TYR A O 1
ATOM 676 N N . LEU A 1 82 ? 8.207 -2.809 -6.611 1.00 96.56 82 LEU A N 1
ATOM 677 C CA . LEU A 1 82 ? 7.676 -2.376 -5.312 1.00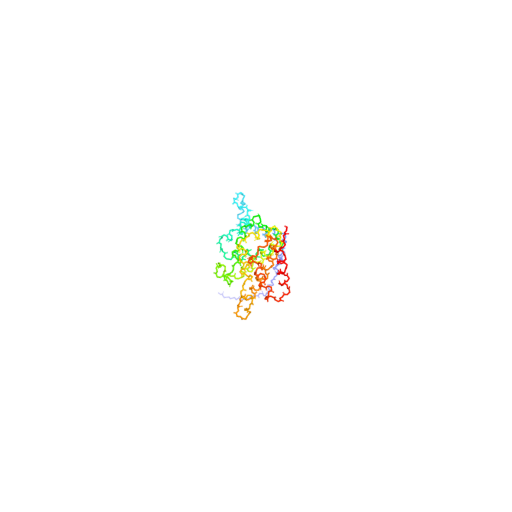 96.56 82 LEU A CA 1
ATOM 678 C C . LEU A 1 82 ? 8.711 -1.552 -4.537 1.00 96.56 82 LEU A C 1
ATOM 680 O O . LEU A 1 82 ? 8.416 -0.434 -4.116 1.00 96.56 82 LEU A O 1
ATOM 684 N N . ASN A 1 83 ? 9.953 -2.033 -4.443 1.00 96.38 83 ASN A N 1
ATOM 685 C CA . ASN A 1 83 ? 11.041 -1.289 -3.803 1.00 96.38 83 ASN A CA 1
ATOM 686 C C . ASN A 1 83 ? 11.312 0.056 -4.497 1.00 96.38 83 ASN A C 1
ATOM 688 O O . ASN A 1 83 ? 11.473 1.090 -3.840 1.00 96.38 83 ASN A O 1
ATOM 692 N N . TYR A 1 84 ? 11.319 0.065 -5.832 1.00 95.44 84 TYR A N 1
ATOM 693 C CA . TYR A 1 84 ? 11.454 1.293 -6.614 1.00 95.44 84 TYR A CA 1
ATOM 694 C C . TYR A 1 84 ? 10.300 2.279 -6.347 1.00 95.44 84 TYR A C 1
ATOM 696 O O . TYR A 1 84 ? 10.537 3.469 -6.122 1.00 95.44 84 TYR A O 1
ATOM 704 N N . LEU A 1 85 ? 9.057 1.789 -6.310 1.00 96.44 85 LEU A N 1
ATOM 705 C CA . LEU A 1 85 ? 7.854 2.582 -6.052 1.00 96.44 85 LEU A CA 1
ATOM 706 C C . LEU A 1 85 ? 7.813 3.150 -4.630 1.00 96.44 85 LEU A C 1
ATOM 708 O O . LEU A 1 85 ? 7.352 4.277 -4.451 1.00 96.44 85 LEU A O 1
ATOM 712 N N . ILE A 1 86 ? 8.333 2.444 -3.623 1.00 96.50 86 ILE A N 1
ATOM 713 C CA . ILE A 1 86 ? 8.490 2.996 -2.267 1.00 96.50 86 ILE A CA 1
ATOM 714 C C . ILE A 1 86 ? 9.389 4.237 -2.313 1.00 96.50 86 ILE A C 1
ATOM 716 O O . ILE A 1 86 ? 8.996 5.307 -1.842 1.00 96.50 86 ILE A O 1
ATOM 720 N N . GLY A 1 87 ? 10.564 4.130 -2.943 1.00 95.44 87 GLY A N 1
ATOM 721 C CA . GLY A 1 87 ? 11.494 5.254 -3.074 1.00 95.44 87 GLY A CA 1
ATOM 722 C C . GLY A 1 87 ? 10.907 6.421 -3.875 1.00 95.44 87 GLY A C 1
ATOM 723 O O . GLY A 1 87 ? 11.063 7.587 -3.492 1.00 95.44 87 GLY A O 1
ATOM 724 N N . LEU A 1 88 ? 10.191 6.113 -4.959 1.00 94.62 88 LEU A N 1
ATOM 725 C CA . LEU A 1 88 ? 9.573 7.109 -5.830 1.00 94.62 88 LEU A CA 1
ATOM 726 C C . LEU A 1 88 ? 8.376 7.805 -5.167 1.00 94.62 88 LEU A C 1
ATOM 728 O O . LEU A 1 88 ? 8.290 9.030 -5.223 1.00 94.62 88 LEU A O 1
ATOM 732 N N . SER A 1 89 ? 7.492 7.059 -4.498 1.00 95.12 89 SER A N 1
ATOM 733 C CA . SER A 1 89 ? 6.326 7.606 -3.785 1.00 95.12 89 SER A CA 1
ATOM 734 C C . SER A 1 89 ? 6.726 8.521 -2.628 1.00 95.12 89 SER A C 1
ATOM 736 O O . SER A 1 89 ? 6.039 9.504 -2.363 1.00 95.12 89 SER A O 1
ATOM 738 N N . LEU A 1 90 ? 7.862 8.248 -1.980 1.00 94.25 90 LEU A N 1
ATOM 739 C CA . LEU A 1 90 ? 8.420 9.114 -0.947 1.00 94.25 90 LEU A CA 1
ATOM 740 C C . LEU A 1 90 ? 9.071 10.374 -1.538 1.00 94.25 90 LEU A C 1
ATOM 742 O O . LEU A 1 90 ? 8.872 11.476 -1.031 1.00 94.25 90 LEU A O 1
ATOM 746 N N . SER A 1 91 ? 9.876 10.214 -2.591 1.00 94.00 91 SER A N 1
ATOM 747 C CA . SER A 1 91 ? 10.718 11.302 -3.109 1.00 94.00 91 SER A CA 1
ATOM 748 C C . SER A 1 91 ? 9.963 12.257 -4.031 1.00 94.00 91 SER A C 1
ATOM 750 O O . SER A 1 91 ? 10.213 13.462 -4.019 1.00 94.00 91 SER A O 1
ATOM 752 N N . ASN A 1 92 ? 9.067 11.730 -4.867 1.00 90.62 92 ASN A N 1
ATOM 753 C CA . ASN A 1 92 ? 8.319 12.514 -5.841 1.00 90.62 92 ASN A CA 1
ATOM 754 C C . ASN A 1 92 ? 6.935 11.895 -6.141 1.00 90.62 92 ASN A C 1
ATOM 756 O O . ASN A 1 92 ? 6.707 11.384 -7.242 1.00 90.62 92 ASN A O 1
ATOM 760 N N . PRO A 1 93 ? 5.981 11.976 -5.193 1.00 87.19 93 PRO A N 1
ATOM 761 C CA . PRO A 1 93 ? 4.653 11.372 -5.338 1.00 87.19 93 PRO A CA 1
ATOM 762 C C . PRO A 1 93 ? 3.847 11.931 -6.518 1.00 87.19 93 PRO A C 1
ATOM 764 O O . PRO A 1 93 ? 3.003 11.235 -7.068 1.00 87.19 93 PRO A O 1
ATOM 767 N N . LYS A 1 94 ? 4.132 13.163 -6.960 1.00 85.88 94 LYS A N 1
ATOM 768 C CA . LYS A 1 94 ? 3.430 13.808 -8.083 1.00 85.88 94 LYS A CA 1
ATOM 769 C C . LYS A 1 94 ? 3.681 13.132 -9.428 1.00 85.88 94 LYS A C 1
ATOM 771 O O . LYS A 1 94 ? 2.859 13.265 -10.329 1.00 85.88 94 LYS A O 1
ATOM 776 N N . LEU A 1 95 ? 4.808 12.430 -9.578 1.00 87.69 95 LEU A N 1
ATOM 777 C CA . LEU A 1 95 ? 5.074 11.639 -10.782 1.00 87.69 95 LEU A CA 1
ATOM 778 C C . LEU A 1 95 ? 4.146 10.424 -10.866 1.00 87.69 95 LEU A C 1
ATOM 780 O O . LEU A 1 95 ? 3.786 10.017 -11.964 1.00 87.69 95 LEU A O 1
ATOM 784 N N . LEU A 1 96 ? 3.720 9.892 -9.720 1.00 89.88 96 LEU A N 1
ATOM 785 C CA . LEU A 1 96 ? 2.811 8.756 -9.604 1.00 89.88 96 LEU A CA 1
ATOM 786 C C . LEU A 1 96 ? 1.359 9.237 -9.476 1.00 89.88 96 LEU A C 1
ATOM 788 O O . LEU A 1 96 ? 0.695 9.020 -8.462 1.00 89.88 96 LEU A O 1
ATOM 792 N N . SER A 1 97 ? 0.864 9.922 -10.509 1.00 89.44 97 SER A N 1
ATOM 793 C CA . SER A 1 97 ? -0.546 10.323 -10.567 1.00 89.44 97 SER A CA 1
ATOM 794 C C . SER A 1 97 ? -1.425 9.144 -10.988 1.00 89.44 97 SER A C 1
ATOM 796 O O . SER A 1 97 ? -1.367 8.685 -12.133 1.00 89.44 97 SER A O 1
ATOM 798 N N . MET A 1 98 ? -2.290 8.695 -10.076 1.00 89.19 98 MET A N 1
ATOM 799 C CA . MET A 1 98 ? -3.222 7.580 -10.298 1.00 89.19 98 MET A CA 1
ATOM 800 C C . MET A 1 98 ? -4.354 7.919 -11.273 1.00 89.19 98 MET A C 1
ATOM 802 O O . MET A 1 98 ? -5.006 7.031 -11.811 1.00 89.19 98 MET A O 1
ATOM 806 N N . LYS A 1 99 ? -4.581 9.207 -11.538 1.00 87.31 99 LYS A N 1
ATOM 807 C CA . LYS A 1 99 ? -5.528 9.669 -12.561 1.00 87.31 99 LYS A CA 1
ATOM 808 C C . LYS A 1 99 ? -4.938 9.611 -13.977 1.00 87.31 99 LYS A C 1
ATOM 810 O O . LYS A 1 99 ? -5.683 9.688 -14.952 1.00 87.31 99 LYS A O 1
ATOM 815 N N . GLY A 1 100 ? -3.611 9.536 -14.083 1.00 86.69 100 GLY A N 1
ATOM 816 C CA . GLY A 1 100 ? -2.866 9.551 -15.337 1.00 86.69 100 GLY A CA 1
ATOM 817 C C . GLY A 1 100 ? -2.383 8.167 -15.767 1.00 86.69 100 GLY A C 1
ATOM 818 O O . GLY A 1 100 ? -3.085 7.165 -15.646 1.00 86.69 100 GLY A O 1
ATOM 819 N N . GLU A 1 101 ? -1.155 8.119 -16.280 1.00 85.88 101 GLU A N 1
ATOM 820 C CA . GLU A 1 101 ? -0.552 6.921 -16.883 1.00 85.88 101 GLU A CA 1
ATOM 821 C C . GLU A 1 101 ? -0.364 5.757 -15.899 1.00 85.88 101 GLU A C 1
ATOM 823 O O . GLU A 1 101 ? -0.335 4.601 -16.321 1.00 85.88 101 GLU A O 1
ATOM 828 N N . TYR A 1 102 ? -0.292 6.054 -14.599 1.00 91.62 102 TYR A N 1
ATOM 829 C CA . TYR A 1 102 ? -0.073 5.082 -13.528 1.00 91.62 102 TYR A CA 1
ATOM 830 C C . TYR A 1 102 ? -1.362 4.495 -12.943 1.00 91.62 102 TYR A C 1
ATOM 832 O O . TYR A 1 102 ? -1.288 3.721 -11.996 1.00 91.62 102 TYR A O 1
ATOM 840 N N . GLY A 1 103 ? -2.539 4.803 -13.501 1.00 90.31 103 GLY A N 1
ATOM 841 C CA . GLY A 1 103 ? -3.813 4.291 -12.979 1.00 90.31 103 GLY A CA 1
ATOM 842 C C . GLY A 1 103 ? -3.899 2.759 -12.902 1.00 90.31 103 GLY A C 1
ATOM 843 O O . GLY A 1 103 ? -4.546 2.237 -12.001 1.00 90.31 103 GLY A O 1
ATOM 844 N N . PHE A 1 104 ? -3.179 2.037 -13.773 1.00 92.75 104 PHE A N 1
ATOM 845 C CA . PHE A 1 104 ? -3.102 0.568 -13.740 1.00 92.75 104 PHE A CA 1
ATOM 846 C C . PHE A 1 104 ? -2.492 0.023 -12.438 1.00 92.75 104 PHE A C 1
ATOM 848 O O . PHE A 1 104 ? -2.808 -1.091 -12.029 1.00 92.75 104 PHE A O 1
ATOM 855 N N . LEU A 1 105 ? -1.630 0.799 -11.766 1.00 94.69 105 LEU A N 1
ATOM 856 C CA . LEU A 1 105 ? -1.000 0.373 -10.518 1.00 94.69 105 LEU A CA 1
ATOM 857 C C . LEU A 1 105 ? -2.008 0.208 -9.393 1.00 94.69 105 LEU A C 1
ATOM 859 O O . LEU A 1 105 ? -1.766 -0.583 -8.490 1.00 94.69 105 LEU A O 1
ATOM 863 N N . LEU A 1 106 ? -3.112 0.956 -9.416 1.00 94.69 106 LEU A N 1
ATOM 864 C CA . LEU A 1 106 ? -4.053 0.966 -8.308 1.00 94.69 106 LEU A CA 1
ATOM 865 C C . LEU A 1 106 ? -4.651 -0.419 -8.060 1.00 94.69 106 LEU A C 1
ATOM 867 O O . LEU A 1 106 ? -4.716 -0.847 -6.911 1.00 94.69 106 LEU A O 1
ATOM 871 N N . ASP A 1 107 ? -5.031 -1.123 -9.125 1.00 93.75 107 ASP A N 1
ATOM 872 C CA . ASP A 1 107 ? -5.630 -2.454 -9.027 1.00 93.75 107 ASP A CA 1
ATOM 873 C C . ASP A 1 107 ? -4.605 -3.490 -8.546 1.00 93.75 107 ASP A C 1
ATOM 875 O O . ASP A 1 107 ? -4.908 -4.308 -7.679 1.00 93.75 107 ASP A O 1
ATOM 879 N N . HIS A 1 108 ? -3.357 -3.398 -9.015 1.00 95.25 108 HIS A N 1
ATOM 880 C CA . HIS A 1 108 ? -2.276 -4.272 -8.553 1.00 95.25 108 HIS A CA 1
ATOM 881 C C . HIS A 1 108 ? -1.894 -4.009 -7.093 1.00 95.25 108 HIS A C 1
ATOM 883 O O . HIS A 1 108 ? -1.710 -4.945 -6.318 1.00 95.25 108 HIS A O 1
ATOM 889 N N . LEU A 1 109 ? -1.816 -2.742 -6.680 1.00 96.44 109 LEU A N 1
ATOM 890 C CA . LEU A 1 109 ? -1.577 -2.384 -5.284 1.00 96.44 109 LEU A CA 1
ATOM 891 C C . LEU A 1 109 ? -2.741 -2.842 -4.396 1.00 96.44 109 LEU A C 1
ATOM 893 O O . LEU A 1 109 ? -2.495 -3.333 -3.295 1.00 96.44 109 LEU A O 1
ATOM 897 N N . ALA A 1 110 ? -3.985 -2.738 -4.869 1.00 95.81 110 ALA A N 1
ATOM 898 C CA . ALA A 1 110 ? -5.163 -3.217 -4.151 1.00 95.81 110 ALA A CA 1
ATOM 899 C C . ALA A 1 110 ? -5.126 -4.736 -3.927 1.00 95.81 110 ALA A C 1
ATOM 901 O O . ALA A 1 110 ? -5.387 -5.190 -2.811 1.00 95.81 110 ALA A O 1
ATOM 902 N N . GLU A 1 111 ? -4.740 -5.505 -4.950 1.00 95.06 111 GLU A N 1
ATOM 903 C CA . GLU A 1 111 ? -4.586 -6.959 -4.847 1.00 95.06 111 GLU A CA 1
ATOM 904 C C . GLU A 1 111 ? -3.475 -7.340 -3.858 1.00 95.06 111 GLU A C 1
ATOM 906 O O . GLU A 1 111 ? -3.670 -8.205 -3.005 1.00 95.06 111 GLU A O 1
ATOM 911 N N . LEU A 1 112 ? -2.327 -6.657 -3.914 1.00 95.88 112 LEU A N 1
ATOM 912 C CA . LEU A 1 112 ? -1.201 -6.905 -3.008 1.00 95.88 112 LEU A CA 1
ATOM 913 C C . LEU A 1 112 ? -1.486 -6.465 -1.563 1.00 95.88 112 LEU A C 1
ATOM 915 O O . LEU A 1 112 ? -0.954 -7.055 -0.618 1.00 95.88 112 LEU A O 1
ATOM 919 N N . LEU A 1 113 ? -2.325 -5.442 -1.370 1.00 96.44 113 LEU A N 1
ATOM 920 C CA . LEU A 1 113 ? -2.711 -4.946 -0.048 1.00 96.44 113 LEU A CA 1
ATOM 921 C C . LEU A 1 113 ? -3.485 -6.005 0.749 1.00 96.44 113 LEU A C 1
ATOM 923 O O . LEU A 1 113 ? -3.262 -6.147 1.951 1.00 96.44 113 LEU A O 1
ATOM 927 N N . GLY A 1 114 ? -4.382 -6.743 0.092 1.00 92.38 114 GLY A N 1
ATOM 928 C CA . GLY A 1 114 ? -5.119 -7.836 0.720 1.00 92.38 114 GLY A CA 1
ATOM 929 C C . GLY A 1 114 ? -4.195 -9.013 1.031 1.00 92.38 114 GLY A C 1
ATOM 930 O O . GLY A 1 114 ? -3.522 -9.513 0.141 1.00 92.38 114 GLY A O 1
ATOM 931 N N . CYS A 1 115 ? -4.151 -9.476 2.283 1.00 90.50 115 CYS A N 1
ATOM 932 C CA . CYS A 1 115 ? -3.228 -10.533 2.712 1.00 90.50 115 CYS A CA 1
ATOM 933 C C . CYS A 1 115 ? -3.962 -11.773 3.229 1.00 90.50 115 CYS A C 1
ATOM 935 O O . CYS A 1 115 ? -4.824 -11.669 4.107 1.00 90.50 115 CYS A O 1
ATOM 937 N N . PHE A 1 116 ? -3.546 -12.956 2.770 1.00 90.00 116 PHE A N 1
ATOM 938 C CA . PHE A 1 116 ? -4.081 -14.258 3.183 1.00 90.00 116 PHE A CA 1
ATOM 939 C C . PHE A 1 116 ? -4.013 -14.474 4.703 1.00 90.00 116 PHE A C 1
ATOM 941 O O . PHE A 1 116 ? -4.905 -15.087 5.287 1.00 90.00 116 PHE A O 1
ATOM 948 N N . ILE A 1 117 ? -2.972 -13.942 5.355 1.00 87.75 117 ILE A N 1
ATOM 949 C CA . ILE A 1 117 ? -2.768 -14.032 6.812 1.00 87.75 117 ILE A CA 1
ATOM 950 C C . ILE A 1 117 ? -3.901 -13.336 7.582 1.00 87.75 117 ILE A C 1
ATOM 952 O O . ILE A 1 117 ? -4.258 -13.756 8.681 1.00 87.75 117 ILE A O 1
ATOM 956 N N . ILE A 1 118 ? -4.482 -12.284 7.003 1.00 87.62 118 ILE A N 1
ATOM 957 C CA . ILE A 1 118 ? -5.571 -11.510 7.608 1.00 87.62 118 ILE A CA 1
ATOM 958 C C . ILE A 1 118 ? -6.919 -12.118 7.242 1.00 87.62 118 ILE A C 1
ATOM 960 O O . ILE A 1 118 ? -7.770 -12.325 8.109 1.00 87.62 118 ILE A O 1
ATOM 964 N N . ASN A 1 119 ? -7.105 -12.408 5.956 1.00 88.69 119 ASN A N 1
ATOM 965 C CA . ASN A 1 119 ? -8.320 -12.999 5.427 1.00 88.69 119 ASN A CA 1
ATOM 966 C C . ASN A 1 119 ? -7.948 -14.078 4.393 1.00 88.69 119 ASN A C 1
ATOM 968 O O . ASN A 1 119 ? -7.359 -13.747 3.361 1.00 88.69 119 ASN A O 1
ATOM 972 N N . PRO A 1 120 ? -8.335 -15.348 4.619 1.00 89.25 120 PRO A N 1
ATOM 973 C CA . PRO A 1 120 ? -8.005 -16.465 3.731 1.00 89.25 120 PRO A CA 1
ATOM 974 C C . PRO A 1 120 ? -8.505 -16.340 2.284 1.00 89.25 120 PRO A C 1
ATOM 976 O O . PRO A 1 120 ? -8.132 -17.154 1.443 1.00 89.25 120 PRO A O 1
ATOM 979 N N . ASN A 1 121 ? -9.367 -15.365 1.986 1.00 89.81 121 ASN A N 1
ATOM 980 C CA . ASN A 1 121 ? -9.888 -15.139 0.639 1.00 89.81 121 ASN A CA 1
ATOM 981 C C . ASN A 1 121 ? -8.894 -14.425 -0.294 1.00 89.81 121 ASN A C 1
ATOM 983 O O . ASN A 1 121 ? -9.110 -14.427 -1.504 1.00 89.81 121 ASN A O 1
ATOM 987 N N . TYR A 1 122 ? -7.827 -13.818 0.235 1.00 92.00 122 TYR A N 1
ATOM 988 C CA . TYR A 1 122 ? -6.843 -13.105 -0.582 1.00 92.00 122 TYR A CA 1
ATOM 989 C C . TYR A 1 122 ? -5.820 -14.040 -1.239 1.00 92.00 122 TYR A C 1
ATOM 991 O O . TYR A 1 122 ? -5.450 -15.085 -0.699 1.00 92.00 122 TYR A O 1
ATOM 999 N N . THR A 1 1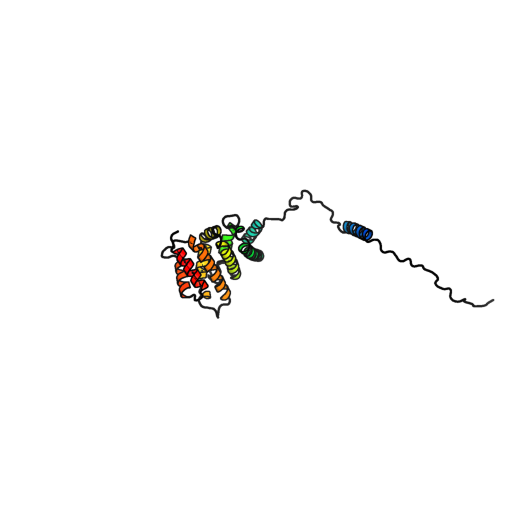23 ? -5.337 -13.636 -2.414 1.00 90.06 123 THR A N 1
ATOM 1000 C CA . THR A 1 123 ? -4.334 -14.366 -3.204 1.00 90.06 123 THR A CA 1
ATOM 1001 C C . THR A 1 123 ? -2.921 -14.178 -2.658 1.00 90.06 123 THR A C 1
ATOM 1003 O O . THR A 1 123 ? -2.136 -15.132 -2.643 1.00 90.06 123 THR A O 1
ATOM 1006 N N . ASN A 1 124 ? -2.596 -12.976 -2.177 1.00 91.38 124 ASN A N 1
ATOM 1007 C CA . ASN A 1 124 ? -1.273 -12.655 -1.664 1.00 91.38 124 ASN A CA 1
ATOM 1008 C C . ASN A 1 124 ? -1.009 -13.344 -0.315 1.00 91.38 124 ASN A C 1
ATOM 1010 O O . ASN A 1 124 ? -1.674 -13.088 0.688 1.00 91.38 124 ASN A O 1
ATOM 1014 N N . LYS A 1 125 ? 0.009 -14.206 -0.289 1.00 91.31 125 LYS A N 1
ATOM 1015 C CA . LYS A 1 125 ? 0.447 -14.947 0.904 1.00 91.31 125 LYS A CA 1
ATOM 1016 C C . LYS A 1 125 ? 1.579 -14.261 1.663 1.00 91.31 125 LYS A C 1
ATOM 1018 O O . LYS A 1 125 ? 1.913 -14.699 2.758 1.00 91.31 125 LYS A O 1
ATOM 1023 N N . ASP A 1 126 ? 2.177 -13.228 1.080 1.00 92.94 126 ASP A N 1
ATOM 1024 C CA . ASP A 1 126 ? 3.328 -12.530 1.634 1.00 92.94 126 ASP A CA 1
ATOM 1025 C C . ASP A 1 126 ? 2.896 -11.201 2.263 1.00 92.94 126 ASP A C 1
ATOM 1027 O O . ASP A 1 126 ? 2.500 -10.254 1.575 1.00 92.94 126 ASP A O 1
ATOM 1031 N N . ILE A 1 127 ? 2.987 -11.125 3.592 1.00 93.31 127 ILE A N 1
ATOM 1032 C CA . ILE A 1 127 ? 2.659 -9.908 4.341 1.00 93.31 127 ILE A CA 1
ATOM 1033 C C . ILE A 1 127 ? 3.591 -8.744 3.998 1.00 93.31 127 ILE A C 1
ATOM 1035 O O . ILE A 1 127 ? 3.168 -7.593 4.091 1.00 93.31 127 ILE A O 1
ATOM 1039 N N . ASN A 1 128 ? 4.823 -9.011 3.550 1.00 94.94 128 ASN A N 1
ATOM 1040 C CA . ASN A 1 128 ? 5.763 -7.952 3.188 1.00 94.94 128 ASN A CA 1
ATOM 1041 C C . ASN A 1 128 ? 5.279 -7.188 1.955 1.00 94.94 128 ASN A C 1
ATOM 1043 O O . ASN A 1 128 ? 5.332 -5.966 1.940 1.00 94.94 128 ASN A O 1
ATOM 1047 N N . LYS A 1 129 ? 4.677 -7.871 0.975 1.00 95.62 129 LYS A N 1
ATOM 1048 C CA . LYS A 1 129 ? 4.067 -7.194 -0.181 1.00 95.62 129 LYS A CA 1
ATOM 1049 C C . LYS A 1 129 ? 2.870 -6.334 0.213 1.00 95.62 129 LYS A C 1
ATOM 1051 O O . LYS A 1 129 ? 2.652 -5.276 -0.374 1.00 95.62 129 LYS A O 1
ATOM 1056 N N . SER A 1 130 ? 2.109 -6.755 1.225 1.00 96.75 130 SER A N 1
ATOM 1057 C CA . SER A 1 130 ? 1.035 -5.929 1.786 1.00 96.75 130 SER A CA 1
ATOM 1058 C C . SER A 1 130 ? 1.591 -4.711 2.526 1.00 96.75 130 SER A C 1
ATOM 1060 O O . SER A 1 130 ? 1.021 -3.624 2.422 1.00 96.75 130 SER A O 1
ATOM 1062 N N . LEU A 1 131 ? 2.723 -4.848 3.223 1.00 97.19 131 LEU A N 1
ATOM 1063 C CA . LEU A 1 131 ? 3.434 -3.722 3.834 1.00 97.19 131 LEU A CA 1
ATOM 1064 C C . LEU A 1 131 ? 3.953 -2.746 2.776 1.00 97.19 131 LEU A C 1
ATOM 1066 O O . LEU A 1 131 ? 3.663 -1.558 2.869 1.00 97.19 131 LEU A O 1
ATOM 1070 N N . ASP A 1 132 ? 4.617 -3.240 1.737 1.00 97.69 132 ASP A N 1
ATOM 1071 C CA . ASP A 1 132 ? 5.136 -2.416 0.647 1.00 97.69 132 ASP A CA 1
ATOM 1072 C C . ASP A 1 132 ? 4.005 -1.676 -0.077 1.00 97.69 132 ASP A C 1
ATOM 1074 O O . ASP A 1 132 ? 4.053 -0.454 -0.235 1.00 97.69 132 ASP A O 1
ATOM 1078 N N . SER A 1 133 ? 2.937 -2.393 -0.446 1.00 97.50 133 SER A N 1
ATOM 1079 C CA . SER A 1 133 ? 1.756 -1.801 -1.081 1.00 97.50 133 SER A CA 1
ATOM 1080 C C . SER A 1 133 ? 1.087 -0.756 -0.184 1.00 97.50 133 SER A C 1
ATOM 1082 O O . SER A 1 133 ? 0.800 0.358 -0.629 1.00 97.50 133 SER A O 1
ATOM 1084 N N . SER A 1 134 ? 0.883 -1.069 1.100 1.00 97.81 134 SER A N 1
ATOM 1085 C CA . SER A 1 134 ? 0.273 -0.126 2.042 1.00 97.81 134 SER A CA 1
ATOM 1086 C C . SER A 1 134 ? 1.144 1.108 2.266 1.00 97.81 134 SER A C 1
ATOM 1088 O O . SER A 1 134 ? 0.609 2.211 2.314 1.00 97.81 134 SER A O 1
ATOM 1090 N N . LEU A 1 135 ? 2.470 0.973 2.326 1.00 97.81 135 LEU A N 1
ATOM 1091 C CA . LEU A 1 135 ? 3.386 2.105 2.444 1.00 97.81 135 LEU A CA 1
ATOM 1092 C C . LEU A 1 135 ? 3.347 2.996 1.194 1.00 97.81 135 LEU A C 1
ATOM 1094 O O . LEU A 1 135 ? 3.267 4.221 1.321 1.00 97.81 135 LEU A O 1
ATOM 1098 N N . ILE A 1 136 ? 3.347 2.396 -0.003 1.00 97.69 136 ILE A N 1
ATOM 1099 C CA . ILE A 1 136 ? 3.200 3.123 -1.273 1.00 97.69 136 ILE A CA 1
ATOM 1100 C C . ILE A 1 136 ? 1.874 3.891 -1.275 1.00 97.69 136 ILE A C 1
ATOM 1102 O O . ILE A 1 136 ? 1.870 5.110 -1.454 1.00 97.69 136 ILE A O 1
ATOM 1106 N N . LEU A 1 137 ? 0.752 3.213 -1.012 1.00 97.62 137 LEU A N 1
ATOM 1107 C CA . LEU A 1 137 ? -0.572 3.836 -0.964 1.00 97.62 137 LEU A CA 1
ATOM 1108 C C . LEU A 1 137 ? -0.626 4.961 0.075 1.00 97.62 137 LEU A C 1
ATOM 1110 O O . LEU A 1 137 ? -1.102 6.050 -0.234 1.00 97.62 137 LEU A O 1
ATOM 1114 N N . ARG A 1 138 ? -0.077 4.738 1.272 1.00 97.12 138 ARG A N 1
ATOM 1115 C CA . ARG A 1 138 ? -0.015 5.713 2.370 1.00 97.12 138 ARG A CA 1
ATOM 1116 C C . ARG A 1 138 ? 0.776 6.969 2.010 1.00 97.12 138 ARG A C 1
ATOM 1118 O O . ARG A 1 138 ? 0.422 8.055 2.466 1.00 97.12 138 ARG A O 1
ATOM 1125 N N . ASN A 1 139 ? 1.819 6.853 1.193 1.00 96.56 139 ASN A N 1
ATOM 1126 C CA . ASN A 1 139 ? 2.538 8.015 0.668 1.00 96.56 139 ASN A CA 1
ATOM 1127 C C . ASN A 1 139 ? 1.725 8.734 -0.418 1.00 96.56 139 ASN A C 1
ATOM 1129 O O . ASN A 1 139 ? 1.650 9.961 -0.422 1.00 96.56 139 ASN A O 1
ATOM 1133 N N . LEU A 1 140 ? 1.076 7.985 -1.312 1.00 95.69 140 LEU A N 1
ATOM 1134 C CA . LEU A 1 140 ? 0.326 8.549 -2.434 1.00 95.69 140 LEU A CA 1
ATOM 1135 C C . LEU A 1 140 ? -0.924 9.319 -2.002 1.00 95.69 140 LEU A C 1
ATOM 1137 O O . LEU A 1 140 ? -1.172 10.397 -2.535 1.00 95.69 140 LEU A O 1
ATOM 1141 N N . VAL A 1 141 ? -1.690 8.810 -1.033 1.00 95.75 141 VAL A N 1
ATOM 1142 C CA . VAL A 1 141 ? -2.934 9.449 -0.552 1.00 95.75 141 VAL A CA 1
ATOM 1143 C C . VAL A 1 141 ? -2.712 10.753 0.218 1.00 95.75 141 VAL A C 1
ATOM 1145 O O . VAL A 1 141 ? -3.678 11.424 0.573 1.00 95.75 141 VAL A O 1
ATOM 1148 N N . GLN A 1 142 ? -1.460 11.142 0.471 1.00 93.06 142 GLN A N 1
ATOM 1149 C CA . GLN A 1 142 ? -1.149 12.483 0.973 1.00 93.06 142 GLN A CA 1
ATOM 1150 C C . GLN A 1 142 ? -1.405 13.559 -0.091 1.00 93.06 142 GLN A C 1
ATOM 1152 O O . GLN A 1 142 ? -1.621 14.721 0.254 1.00 93.06 142 GLN A O 1
ATOM 1157 N N . ASP A 1 143 ? -1.400 13.181 -1.373 1.00 92.88 143 ASP A N 1
ATOM 1158 C CA . ASP A 1 143 ? -1.842 14.043 -2.462 1.00 92.88 143 ASP A CA 1
ATOM 1159 C C . ASP A 1 143 ? -3.366 13.955 -2.650 1.00 92.88 143 ASP A C 1
ATOM 1161 O O . ASP A 1 143 ? -3.967 12.878 -2.623 1.00 92.88 143 ASP A O 1
ATOM 1165 N N . ILE A 1 144 ? -3.994 15.116 -2.851 1.00 92.25 144 ILE A N 1
ATOM 1166 C CA . ILE A 1 144 ? -5.450 15.277 -2.960 1.00 92.25 144 ILE A CA 1
ATOM 1167 C C . ILE A 1 144 ? -6.007 14.461 -4.133 1.00 92.25 144 ILE A C 1
ATOM 1169 O O . ILE A 1 144 ? -7.029 13.793 -3.967 1.00 92.25 144 ILE A O 1
ATOM 1173 N N . GLU A 1 145 ? -5.342 14.484 -5.293 1.00 92.56 145 GLU A N 1
ATOM 1174 C CA . GLU A 1 145 ? -5.830 13.806 -6.498 1.00 92.56 145 GLU A CA 1
ATOM 1175 C C . GLU A 1 145 ? -5.777 12.288 -6.329 1.00 92.56 145 GLU A C 1
ATOM 1177 O O . GLU A 1 145 ? -6.745 11.587 -6.629 1.00 92.56 145 GLU A O 1
ATOM 1182 N N . ASN A 1 146 ? -4.673 11.782 -5.783 1.00 94.31 146 ASN A N 1
ATOM 1183 C CA . ASN A 1 146 ? -4.505 10.358 -5.514 1.00 94.31 146 ASN A CA 1
ATOM 1184 C C . ASN A 1 146 ? -5.471 9.868 -4.430 1.00 94.31 146 ASN A C 1
ATOM 1186 O O . ASN A 1 146 ? -6.069 8.807 -4.588 1.00 94.31 146 ASN A O 1
ATOM 1190 N N . SER A 1 147 ? -5.682 10.649 -3.367 1.00 94.75 147 SER A N 1
ATOM 1191 C CA . SER A 1 147 ? -6.638 10.314 -2.305 1.00 94.75 147 SER A CA 1
ATOM 1192 C C . SER A 1 147 ? -8.063 10.152 -2.844 1.00 94.75 147 SER A C 1
ATOM 1194 O O . SER A 1 147 ? -8.749 9.183 -2.508 1.00 94.75 147 SER A O 1
ATOM 1196 N N . GLN A 1 148 ? -8.482 11.030 -3.764 1.00 93.88 148 GLN A N 1
ATOM 1197 C CA . GLN A 1 148 ? -9.778 10.911 -4.427 1.00 93.88 148 GLN A CA 1
ATO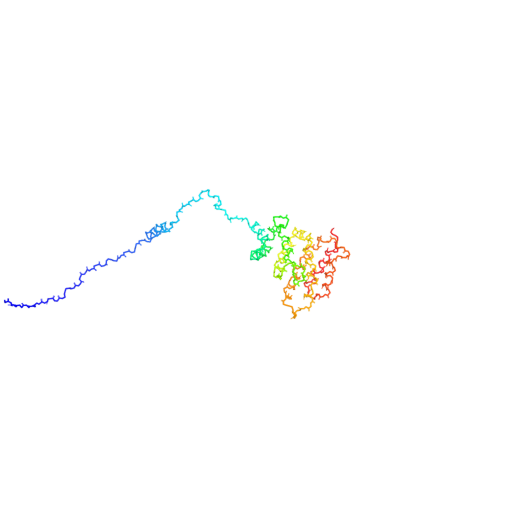M 1198 C C . GLN A 1 148 ? -9.893 9.594 -5.208 1.00 93.88 148 GLN A C 1
ATOM 1200 O O . GLN A 1 148 ? -10.879 8.878 -5.040 1.00 93.88 148 GLN A O 1
ATOM 1205 N N . VAL A 1 149 ? -8.898 9.251 -6.033 1.00 94.94 149 VAL A N 1
ATOM 1206 C CA . VAL A 1 149 ? -8.932 8.018 -6.840 1.00 94.94 149 VAL A CA 1
ATOM 1207 C C . VAL A 1 149 ? -8.915 6.772 -5.945 1.00 94.94 149 VAL A C 1
ATOM 1209 O O . VAL A 1 149 ? -9.732 5.872 -6.134 1.00 94.94 149 VAL A O 1
ATOM 1212 N N . VAL A 1 150 ? -8.051 6.738 -4.927 1.00 96.00 150 VAL A N 1
ATOM 1213 C CA . VAL A 1 150 ? -7.954 5.615 -3.979 1.00 96.00 150 VAL A CA 1
ATOM 1214 C C . VAL A 1 150 ? -9.268 5.414 -3.219 1.00 96.00 150 VAL A C 1
ATOM 1216 O O . VAL A 1 150 ? -9.704 4.278 -3.054 1.00 96.00 150 VAL A O 1
ATOM 1219 N N . SER A 1 151 ? -9.946 6.495 -2.815 1.00 94.94 151 SER A N 1
ATOM 1220 C CA . SER A 1 151 ? -11.228 6.416 -2.094 1.00 94.94 151 SER A CA 1
ATOM 1221 C C . SER A 1 151 ? -12.356 5.745 -2.891 1.00 94.94 151 SER A C 1
ATOM 1223 O O . SER A 1 151 ? -13.303 5.225 -2.301 1.00 94.94 151 SER A O 1
ATOM 1225 N N . MET A 1 152 ? -12.254 5.740 -4.224 1.00 94.25 152 MET A N 1
ATOM 1226 C CA . MET A 1 152 ? -13.241 5.139 -5.122 1.00 94.25 152 MET A CA 1
ATOM 1227 C C . MET A 1 152 ? -12.991 3.645 -5.373 1.00 94.25 152 MET A C 1
ATOM 1229 O O . MET A 1 152 ? -13.875 2.970 -5.899 1.00 94.25 152 MET A O 1
ATOM 1233 N N . ASN A 1 153 ? -11.820 3.112 -5.009 1.00 95.31 153 ASN A N 1
ATOM 1234 C CA . ASN A 1 153 ? -11.492 1.705 -5.219 1.00 95.31 153 ASN A CA 1
ATOM 1235 C C . ASN A 1 153 ? -12.081 0.833 -4.093 1.00 95.31 153 ASN A C 1
ATOM 1237 O O . ASN A 1 153 ? -11.681 0.920 -2.929 1.00 95.31 153 ASN A O 1
ATOM 1241 N N . SER A 1 154 ? -13.041 -0.029 -4.442 1.00 94.25 154 SER A N 1
ATOM 1242 C CA . SER A 1 154 ? -13.740 -0.883 -3.473 1.00 94.25 154 SER A CA 1
ATOM 1243 C C . SER A 1 154 ? -12.842 -1.952 -2.859 1.00 94.25 154 SER A C 1
ATOM 1245 O O . SER A 1 154 ? -12.972 -2.220 -1.669 1.00 94.25 154 SER A O 1
ATOM 1247 N N . MET A 1 155 ? -11.911 -2.519 -3.632 1.00 95.00 155 MET A N 1
ATOM 1248 C CA . MET A 1 155 ? -10.995 -3.557 -3.153 1.00 95.00 155 MET A CA 1
ATOM 1249 C C . MET A 1 155 ? -10.062 -3.002 -2.075 1.00 95.00 155 MET A C 1
ATOM 1251 O O . MET A 1 155 ? -9.882 -3.629 -1.038 1.00 95.00 155 MET A O 1
ATOM 1255 N N . ILE A 1 156 ? -9.545 -1.782 -2.256 1.00 96.31 156 ILE A N 1
ATOM 1256 C CA . ILE A 1 156 ? -8.762 -1.108 -1.211 1.00 96.31 156 ILE A CA 1
ATOM 1257 C C . ILE A 1 156 ? -9.614 -0.902 0.043 1.00 96.31 156 ILE A C 1
ATOM 1259 O O . ILE A 1 156 ? -9.155 -1.194 1.145 1.00 96.31 156 ILE A O 1
ATOM 1263 N N . LYS A 1 157 ? -10.863 -0.437 -0.098 1.00 95.12 157 LYS A N 1
ATOM 1264 C CA . LYS A 1 157 ? -11.761 -0.240 1.051 1.00 95.12 157 LYS A CA 1
ATOM 1265 C C . LYS A 1 157 ? -12.030 -1.549 1.806 1.00 95.12 157 LYS A C 1
ATOM 1267 O O . LYS A 1 157 ? -12.039 -1.535 3.037 1.00 95.12 157 LYS A O 1
ATOM 1272 N N . GLU A 1 158 ? -12.244 -2.651 1.094 1.00 95.00 158 GLU A N 1
ATOM 1273 C CA . GLU A 1 158 ? -12.444 -3.985 1.675 1.00 95.00 158 GLU A CA 1
ATOM 1274 C C . GLU A 1 158 ? -11.184 -4.478 2.399 1.00 95.00 158 GLU A C 1
ATOM 1276 O O . GLU A 1 158 ? -11.261 -4.820 3.580 1.00 95.00 158 GLU A O 1
ATOM 1281 N N . SER A 1 159 ? -10.015 -4.387 1.760 1.00 95.88 159 SER A N 1
ATOM 1282 C CA . SER A 1 159 ? -8.730 -4.742 2.375 1.00 95.88 159 SER A CA 1
ATOM 1283 C C . SER A 1 159 ? -8.447 -3.922 3.637 1.00 95.88 159 SER A C 1
ATOM 1285 O O . SER A 1 159 ? -8.069 -4.478 4.668 1.00 95.88 159 SER A O 1
ATOM 1287 N N . LEU A 1 160 ? -8.684 -2.604 3.610 1.00 96.56 160 LEU A N 1
ATOM 1288 C CA . LEU A 1 160 ? -8.529 -1.739 4.787 1.00 96.56 160 LEU A CA 1
ATOM 1289 C C . LEU A 1 160 ? -9.480 -2.145 5.920 1.00 96.56 160 LEU A C 1
ATOM 1291 O O . LEU A 1 160 ? -9.081 -2.146 7.084 1.00 96.56 160 LEU A O 1
ATOM 1295 N N . LEU A 1 161 ? -10.728 -2.500 5.602 1.00 95.31 161 LEU A N 1
ATOM 1296 C CA . LEU A 1 161 ? -11.702 -2.949 6.595 1.00 95.31 161 LEU A CA 1
ATOM 1297 C C . LEU A 1 161 ? -11.259 -4.253 7.272 1.00 95.31 161 LEU A C 1
ATOM 1299 O O . LEU A 1 161 ? -11.328 -4.355 8.500 1.00 95.31 161 LEU A O 1
ATOM 1303 N N . ASP A 1 162 ? -10.770 -5.213 6.488 1.00 94.31 162 ASP A N 1
ATOM 1304 C CA . ASP A 1 162 ? -10.250 -6.484 6.995 1.00 94.31 162 ASP A CA 1
ATOM 1305 C C . ASP A 1 162 ? -9.022 -6.271 7.891 1.00 94.31 162 ASP A C 1
ATOM 1307 O O . ASP A 1 162 ? -8.937 -6.854 8.975 1.00 94.31 162 ASP A O 1
ATOM 1311 N N . ILE A 1 163 ? -8.106 -5.378 7.497 1.00 94.31 163 ILE A N 1
ATOM 1312 C CA . ILE A 1 163 ? -6.921 -5.027 8.296 1.00 94.31 163 ILE A CA 1
ATOM 1313 C C . ILE A 1 163 ? -7.324 -4.370 9.625 1.00 94.31 163 ILE A C 1
ATOM 1315 O O . ILE A 1 163 ? -6.830 -4.770 10.680 1.00 94.31 163 ILE A O 1
ATOM 1319 N N . LEU A 1 164 ? -8.247 -3.400 9.610 1.00 92.94 164 LEU A N 1
ATOM 1320 C CA . LEU A 1 164 ? -8.753 -2.748 10.829 1.00 92.94 164 LEU A CA 1
ATOM 1321 C C . LEU A 1 164 ? -9.475 -3.733 11.765 1.00 92.94 164 LEU A C 1
ATOM 1323 O O . LEU A 1 164 ? -9.491 -3.545 12.984 1.00 92.94 164 LEU A O 1
ATOM 1327 N N . GLY A 1 165 ? -10.102 -4.766 11.197 1.00 89.50 165 GLY A N 1
ATOM 1328 C CA . GLY A 1 165 ? -10.792 -5.827 11.923 1.00 89.50 165 GLY A CA 1
ATOM 1329 C C . GLY A 1 165 ? -9.895 -6.978 12.389 1.00 89.50 165 GLY A C 1
ATOM 1330 O O . GLY A 1 165 ? -10.394 -7.865 13.090 1.00 89.50 165 GLY A O 1
ATOM 1331 N N . ASN A 1 166 ? -8.611 -6.978 12.022 1.00 86.31 166 ASN A N 1
ATOM 1332 C CA . ASN A 1 166 ? -7.711 -8.109 12.212 1.00 86.31 166 ASN A CA 1
ATOM 1333 C C . ASN A 1 166 ? -7.476 -8.432 13.697 1.00 86.31 166 ASN A C 1
ATOM 1335 O O . ASN A 1 166 ? -6.953 -7.627 14.463 1.00 86.31 166 ASN A O 1
ATOM 1339 N N . HIS A 1 167 ? -7.803 -9.662 14.089 1.00 73.62 167 HIS A N 1
ATOM 1340 C CA . HIS A 1 167 ? -7.646 -10.172 15.448 1.00 73.62 167 HIS A CA 1
ATOM 1341 C C . HIS A 1 167 ? -6.183 -10.300 15.900 1.00 73.62 167 HIS A C 1
ATOM 1343 O O . HIS A 1 167 ? -5.918 -10.102 17.085 1.00 73.62 167 HIS A O 1
ATOM 1349 N N . ILE A 1 168 ? -5.243 -10.568 14.982 1.00 77.56 168 ILE A N 1
ATOM 1350 C CA . ILE A 1 168 ? -3.809 -10.722 15.290 1.00 77.56 168 ILE A CA 1
ATOM 1351 C C . ILE A 1 168 ? -3.289 -9.451 15.968 1.00 77.56 168 ILE A C 1
ATOM 1353 O O . ILE A 1 168 ? -2.673 -9.503 17.031 1.00 77.56 168 ILE A O 1
ATOM 1357 N N . VAL A 1 169 ? -3.634 -8.291 15.406 1.00 71.00 169 VAL A N 1
ATOM 1358 C CA . VAL A 1 169 ? -3.198 -6.982 15.911 1.00 71.00 169 VAL A CA 1
ATOM 1359 C C . VAL A 1 169 ? -3.793 -6.658 17.284 1.00 71.00 169 VAL A C 1
ATOM 1361 O O . VAL A 1 169 ? -3.203 -5.911 18.063 1.00 71.00 169 VAL A O 1
ATOM 1364 N N . LEU A 1 170 ? -4.960 -7.225 17.598 1.00 71.94 170 LEU A N 1
ATOM 1365 C CA . LEU A 1 170 ? -5.752 -6.863 18.771 1.00 71.94 170 LEU A CA 1
ATOM 1366 C C . LEU A 1 170 ? -5.426 -7.687 20.023 1.00 71.94 170 LEU A C 1
ATOM 1368 O O . LEU A 1 170 ? -5.922 -7.330 21.092 1.00 71.94 170 LEU A O 1
ATOM 1372 N N . GLY A 1 171 ? -4.626 -8.759 19.943 1.00 65.88 171 GLY A N 1
ATOM 1373 C CA . GLY A 1 171 ? -4.408 -9.572 21.144 1.00 65.88 171 GLY A CA 1
ATOM 1374 C C . GLY A 1 171 ? -3.388 -10.707 21.132 1.00 65.88 171 GLY A C 1
ATOM 1375 O O . GLY A 1 171 ? -3.286 -11.352 22.172 1.00 65.88 171 GLY A O 1
ATOM 1376 N N . ASP A 1 172 ? -2.641 -10.971 20.053 1.00 67.69 172 ASP A N 1
ATOM 1377 C CA . ASP A 1 172 ? -1.760 -12.155 19.999 1.00 67.69 172 ASP A CA 1
ATOM 1378 C C . ASP A 1 172 ? -0.282 -11.822 19.735 1.00 67.69 172 ASP A C 1
ATOM 1380 O O . ASP A 1 172 ? 0.298 -12.211 18.726 1.00 67.69 172 ASP A O 1
ATOM 1384 N N . GLU A 1 173 ? 0.331 -11.082 20.665 1.00 68.75 173 GLU A N 1
ATOM 1385 C CA . GLU A 1 173 ? 1.757 -10.707 20.612 1.00 68.75 173 GLU A CA 1
ATOM 1386 C C . GLU A 1 173 ? 2.704 -11.894 20.801 1.00 68.75 173 GLU A C 1
ATOM 1388 O O . GLU A 1 173 ? 3.808 -11.909 20.270 1.00 68.75 173 GLU A O 1
ATOM 1393 N N . ILE A 1 174 ? 2.288 -12.883 21.591 1.00 63.72 174 ILE A N 1
ATOM 1394 C CA . ILE A 1 174 ? 3.182 -13.938 22.078 1.00 63.72 174 ILE A CA 1
ATOM 1395 C C . ILE A 1 174 ? 3.214 -15.129 21.115 1.00 63.72 174 ILE A C 1
ATOM 1397 O O . ILE A 1 174 ? 4.242 -15.797 21.013 1.00 63.72 174 ILE A O 1
ATOM 1401 N N . SER A 1 175 ? 2.108 -15.412 20.420 1.00 72.81 175 SER A N 1
ATOM 1402 C CA . SER A 1 175 ? 1.955 -16.660 19.659 1.00 72.81 175 SER A CA 1
ATOM 1403 C C . SER A 1 175 ? 2.071 -16.478 18.148 1.00 72.81 175 SER A C 1
ATOM 1405 O O . SER A 1 175 ? 2.170 -17.477 17.437 1.00 72.81 175 SER A O 1
ATOM 1407 N N . ASN A 1 176 ? 2.053 -15.239 17.646 1.00 81.19 176 ASN A N 1
ATOM 1408 C CA . ASN A 1 176 ? 1.964 -14.972 16.216 1.00 81.19 176 ASN A CA 1
ATOM 1409 C C . ASN A 1 176 ? 3.237 -14.317 15.661 1.00 81.19 176 ASN A C 1
ATOM 1411 O O . ASN A 1 176 ? 3.574 -13.185 16.002 1.00 81.19 176 ASN A O 1
ATOM 1415 N N . GLU A 1 177 ? 3.911 -15.010 14.742 1.00 86.38 177 GLU A N 1
ATOM 1416 C CA . GLU A 1 177 ? 5.133 -14.525 14.083 1.00 86.38 177 GLU A CA 1
ATOM 1417 C C . GLU A 1 177 ? 4.915 -13.281 13.205 1.00 86.38 177 GLU A C 1
ATOM 1419 O O . GLU A 1 177 ? 5.853 -12.534 12.936 1.00 86.38 177 GLU A O 1
ATOM 1424 N N . HIS A 1 178 ? 3.674 -13.013 12.792 1.00 88.75 178 HIS A N 1
ATOM 1425 C CA . HIS A 1 178 ? 3.309 -11.860 11.970 1.00 88.75 178 HIS A CA 1
ATOM 1426 C C . HIS A 1 178 ? 2.786 -10.678 12.787 1.00 88.75 178 HIS A C 1
ATOM 1428 O O . HIS A 1 178 ? 2.272 -9.720 12.207 1.00 88.75 178 HIS A O 1
ATOM 1434 N N . TYR A 1 179 ? 2.871 -10.723 14.117 1.00 89.31 179 TYR A N 1
ATOM 1435 C CA . TYR A 1 179 ? 2.284 -9.701 14.978 1.00 89.31 179 TYR A CA 1
ATOM 1436 C C . TYR A 1 179 ? 2.849 -8.294 14.724 1.00 89.31 179 TYR A C 1
ATOM 1438 O O . TYR A 1 179 ? 2.078 -7.350 14.534 1.00 89.31 179 TYR A O 1
ATOM 1446 N N . ASP A 1 180 ? 4.175 -8.155 14.643 1.00 90.38 180 ASP A N 1
ATOM 1447 C CA . ASP A 1 180 ? 4.828 -6.860 14.404 1.00 90.38 180 ASP A CA 1
ATOM 1448 C C . ASP A 1 180 ? 4.509 -6.305 13.011 1.00 90.38 180 ASP A C 1
ATOM 1450 O O . ASP A 1 180 ? 4.092 -5.152 12.881 1.00 90.38 180 ASP A O 1
ATOM 1454 N N . ALA A 1 181 ? 4.596 -7.153 11.984 1.00 92.62 181 ALA A N 1
ATOM 1455 C CA . ALA A 1 181 ? 4.212 -6.801 10.619 1.00 92.62 181 ALA A CA 1
ATOM 1456 C C . ALA A 1 181 ? 2.728 -6.398 10.533 1.00 92.62 181 ALA A C 1
ATOM 1458 O O . ALA A 1 181 ? 2.377 -5.408 9.897 1.00 92.62 181 ALA A O 1
ATOM 1459 N N . SER A 1 182 ? 1.841 -7.103 11.240 1.00 92.19 182 SER A N 1
ATOM 1460 C CA . SER A 1 182 ? 0.410 -6.782 11.270 1.00 92.19 182 SER A CA 1
ATOM 1461 C C . SER A 1 182 ? 0.131 -5.458 11.992 1.00 92.19 182 SER A C 1
ATOM 1463 O O . SER A 1 182 ? -0.744 -4.701 11.570 1.00 92.19 182 SER A O 1
ATOM 1465 N N . LYS A 1 183 ? 0.875 -5.139 13.063 1.00 91.19 183 LYS A N 1
ATOM 1466 C CA . LYS A 1 183 ? 0.807 -3.829 13.736 1.00 91.19 183 LYS A CA 1
ATOM 1467 C C . LYS A 1 183 ? 1.229 -2.696 12.810 1.00 91.19 183 LYS A C 1
ATOM 1469 O O . LYS A 1 183 ? 0.596 -1.641 12.808 1.00 91.19 183 LYS A O 1
ATOM 1474 N N . GLU A 1 184 ? 2.312 -2.887 12.069 1.00 93.44 184 GLU A N 1
ATOM 1475 C CA . GLU A 1 184 ? 2.804 -1.899 11.115 1.00 93.44 184 GLU A CA 1
ATOM 1476 C C . GLU A 1 184 ? 1.803 -1.686 9.972 1.00 93.44 184 GLU A C 1
ATOM 1478 O O . GLU A 1 184 ? 1.411 -0.550 9.698 1.00 93.44 184 GLU A O 1
ATOM 1483 N N . LEU A 1 185 ? 1.272 -2.776 9.415 1.00 95.50 185 LEU A N 1
ATOM 1484 C CA . LEU A 1 185 ? 0.228 -2.742 8.396 1.00 95.50 185 LEU A CA 1
ATOM 1485 C C . LEU A 1 185 ? -1.044 -2.031 8.888 1.00 95.50 185 LEU A C 1
ATOM 1487 O O . LEU A 1 185 ? -1.639 -1.243 8.147 1.00 95.50 185 LEU A O 1
ATOM 1491 N N . LEU A 1 186 ? -1.442 -2.240 10.151 1.00 94.31 186 LEU A N 1
ATOM 1492 C CA . LEU A 1 186 ? -2.555 -1.506 10.760 1.00 94.31 186 LEU A CA 1
ATOM 1493 C C . LEU A 1 186 ? -2.278 0.004 10.794 1.00 94.31 186 LEU A C 1
ATOM 1495 O O . LEU A 1 186 ? -3.169 0.790 10.475 1.00 94.31 186 LEU A O 1
ATOM 1499 N N . ARG A 1 187 ? -1.062 0.424 11.162 1.00 94.19 187 ARG A N 1
ATOM 1500 C CA . ARG A 1 187 ? -0.688 1.850 11.210 1.00 94.19 187 ARG A CA 1
ATOM 1501 C C . ARG A 1 187 ? -0.777 2.499 9.834 1.00 94.19 187 ARG A C 1
ATOM 1503 O O . ARG A 1 187 ? -1.420 3.538 9.710 1.00 94.19 187 ARG A O 1
ATOM 1510 N N . TYR A 1 188 ? -0.208 1.872 8.804 1.00 96.81 188 TYR A N 1
ATOM 1511 C CA . TYR A 1 188 ? -0.306 2.389 7.434 1.00 96.81 188 TYR A CA 1
ATOM 1512 C C . TYR A 1 188 ? -1.754 2.438 6.947 1.00 96.81 188 TYR A C 1
ATOM 1514 O O . TYR A 1 188 ? -2.173 3.436 6.366 1.00 96.81 188 TYR A O 1
ATOM 1522 N N . SER A 1 189 ? -2.551 1.421 7.271 1.00 96.69 189 SER A N 1
ATOM 1523 C CA . SER A 1 189 ? -3.975 1.380 6.925 1.00 96.69 189 SER A CA 1
ATOM 1524 C C . SER A 1 189 ? -4.779 2.491 7.602 1.00 96.69 189 SER A C 1
ATOM 1526 O O . SER A 1 189 ? -5.620 3.115 6.960 1.00 96.69 189 SER A O 1
ATOM 1528 N N . MET A 1 190 ? -4.506 2.793 8.876 1.00 95.56 190 MET A N 1
ATOM 1529 C CA . MET A 1 190 ? -5.148 3.910 9.577 1.00 95.56 190 MET A CA 1
ATOM 1530 C C . MET A 1 190 ? -4.786 5.267 8.962 1.00 95.56 190 MET A C 1
ATOM 1532 O O . MET A 1 190 ? -5.675 6.097 8.789 1.00 95.56 190 MET A O 1
ATOM 1536 N N . ASP A 1 191 ? -3.522 5.481 8.590 1.00 96.50 191 ASP A N 1
ATOM 1537 C CA . ASP A 1 191 ? -3.077 6.710 7.914 1.00 96.50 191 ASP A CA 1
ATOM 1538 C C . ASP A 1 191 ? -3.750 6.880 6.536 1.00 96.50 191 ASP A C 1
ATOM 1540 O O . ASP A 1 191 ? -4.139 7.992 6.152 1.00 96.50 191 ASP A O 1
ATOM 1544 N N . ILE A 1 192 ? -3.931 5.777 5.796 1.00 97.56 192 ILE A N 1
ATOM 1545 C CA . ILE A 1 192 ? -4.671 5.780 4.527 1.00 97.56 192 ILE A CA 1
ATOM 1546 C C . ILE A 1 192 ? -6.126 6.171 4.774 1.00 97.56 192 ILE A C 1
ATOM 1548 O O . ILE A 1 192 ? -6.629 7.092 4.130 1.00 97.56 192 ILE A O 1
ATOM 1552 N N . VAL A 1 193 ? -6.785 5.514 5.733 1.00 97.00 193 VAL A N 1
ATOM 1553 C CA . VAL A 1 193 ? -8.178 5.793 6.108 1.00 97.00 193 VAL A CA 1
ATOM 1554 C C . VAL A 1 193 ? -8.360 7.246 6.538 1.00 97.00 193 VAL A C 1
ATOM 1556 O O . VAL A 1 193 ? -9.307 7.891 6.088 1.00 97.00 193 VAL A O 1
ATOM 1559 N N . GLU A 1 194 ? -7.443 7.796 7.338 1.00 95.19 194 GLU A N 1
ATOM 1560 C CA . GLU A 1 194 ? -7.472 9.210 7.721 1.00 95.19 194 GLU A CA 1
ATOM 1561 C C . GLU A 1 194 ? -7.460 10.110 6.482 1.00 95.19 194 GLU A C 1
ATOM 1563 O O . GLU A 1 194 ? -8.275 11.033 6.382 1.00 95.19 194 GLU A O 1
ATOM 1568 N N . SER A 1 195 ? -6.577 9.829 5.525 1.00 95.56 195 SER A N 1
ATOM 1569 C CA . SER A 1 195 ? -6.403 10.633 4.311 1.00 95.56 195 SER A CA 1
ATOM 1570 C C . SER A 1 195 ? -7.606 10.567 3.368 1.00 95.56 195 SER A C 1
ATOM 1572 O O . SER A 1 195 ? -7.997 11.596 2.817 1.00 95.56 195 SER A O 1
ATOM 1574 N N . ILE A 1 196 ? -8.227 9.393 3.208 1.00 95.75 196 ILE A N 1
ATOM 1575 C CA . ILE A 1 196 ? -9.366 9.214 2.289 1.00 95.75 196 ILE A CA 1
ATOM 1576 C C . ILE A 1 196 ? -10.725 9.515 2.936 1.00 95.75 196 ILE A C 1
ATOM 1578 O O . ILE A 1 196 ? -11.707 9.710 2.224 1.00 95.75 196 ILE A O 1
ATOM 1582 N N . SER A 1 197 ? -10.804 9.577 4.271 1.00 93.94 197 SER A N 1
ATOM 1583 C CA . SER A 1 197 ? -12.063 9.744 5.021 1.00 93.94 197 SER A CA 1
ATOM 1584 C C . SER A 1 197 ? -12.904 10.942 4.574 1.00 93.94 197 SER A C 1
ATOM 1586 O O . SER A 1 197 ? -14.128 10.845 4.530 1.00 93.94 197 SER A O 1
ATOM 1588 N N . SER A 1 198 ? -12.263 12.043 4.175 1.00 91.75 198 SER A N 1
ATOM 1589 C CA . SER A 1 198 ? -12.940 13.239 3.661 1.00 91.75 198 SER A CA 1
ATOM 1590 C C . SER A 1 198 ? -13.735 12.995 2.375 1.00 91.75 198 SER A C 1
ATOM 1592 O O . SER A 1 198 ? -14.733 13.670 2.155 1.00 91.75 198 SER A O 1
ATOM 1594 N N . TYR A 1 199 ? -13.333 12.024 1.550 1.00 92.38 199 TYR A N 1
ATOM 1595 C CA . TYR A 1 199 ? -14.031 11.657 0.311 1.00 92.38 199 TYR A CA 1
ATOM 1596 C C . TYR A 1 199 ? -15.107 10.589 0.517 1.00 92.38 199 TYR A C 1
ATOM 1598 O O . TYR A 1 199 ? -15.932 10.359 -0.363 1.00 92.38 199 TYR A O 1
ATOM 1606 N N . LEU A 1 200 ? -15.103 9.932 1.678 1.00 89.56 200 LEU A N 1
ATOM 1607 C CA . LEU A 1 200 ? -16.097 8.929 2.061 1.00 89.56 200 LEU A CA 1
ATOM 1608 C C . LEU A 1 200 ? -17.282 9.540 2.825 1.00 89.56 200 LEU A C 1
ATOM 1610 O O . LEU A 1 200 ? -18.245 8.840 3.138 1.00 89.56 200 LEU A O 1
ATOM 1614 N N . ALA A 1 201 ? -17.201 10.830 3.147 1.00 86.69 201 ALA A N 1
ATOM 1615 C CA . ALA A 1 201 ? -18.221 11.551 3.881 1.00 86.69 201 ALA A CA 1
ATOM 1616 C C . ALA A 1 201 ? -19.386 11.999 2.968 1.00 86.69 201 ALA A C 1
ATOM 1618 O O . ALA A 1 201 ? -19.170 12.311 1.796 1.00 86.69 201 ALA A O 1
ATOM 1619 N N . PRO A 1 202 ? -20.624 12.095 3.488 1.00 85.31 202 PRO A N 1
ATOM 1620 C CA . PRO A 1 202 ? -21.043 11.689 4.827 1.00 85.31 202 PRO A CA 1
ATOM 1621 C C . PRO A 1 202 ? -21.234 10.169 4.930 1.00 85.31 202 PRO A C 1
ATOM 1623 O O . PRO A 1 202 ? -21.907 9.557 4.096 1.00 85.31 202 PRO A O 1
ATOM 1626 N N . ALA A 1 203 ? -20.706 9.566 5.996 1.00 84.50 203 ALA A N 1
ATOM 1627 C CA . ALA A 1 203 ? -20.868 8.136 6.231 1.00 84.50 203 ALA A CA 1
ATOM 1628 C C . ALA A 1 203 ? -22.339 7.777 6.548 1.00 84.50 203 ALA A C 1
ATOM 1630 O O . ALA A 1 203 ? -22.983 8.452 7.361 1.00 84.50 203 ALA A O 1
ATOM 1631 N N . PRO A 1 204 ? -22.900 6.709 5.946 1.00 87.12 204 PRO A N 1
ATOM 1632 C CA . PRO A 1 204 ? -24.223 6.213 6.314 1.00 87.12 204 PRO A CA 1
ATOM 1633 C C . PRO A 1 204 ? -24.237 5.653 7.745 1.00 87.12 204 PRO A C 1
ATOM 1635 O O . PRO A 1 204 ? -23.208 5.252 8.284 1.00 87.12 204 PRO A O 1
ATOM 1638 N N . ALA A 1 205 ? -25.425 5.565 8.354 1.00 79.88 205 ALA A N 1
ATOM 1639 C CA . ALA A 1 205 ? -25.588 5.122 9.747 1.00 79.88 205 ALA A CA 1
ATOM 1640 C C . ALA A 1 205 ? -24.973 3.738 10.043 1.00 79.88 205 ALA A C 1
ATOM 1642 O O . ALA A 1 205 ? -24.519 3.487 11.157 1.00 79.88 205 ALA A O 1
ATOM 1643 N N . ASP A 1 206 ? -24.938 2.855 9.042 1.00 87.06 206 ASP A N 1
ATOM 1644 C CA . ASP A 1 206 ? -24.403 1.499 9.152 1.00 87.06 206 ASP A CA 1
ATOM 1645 C C . ASP A 1 206 ? -23.032 1.310 8.486 1.00 87.06 206 ASP A C 1
ATOM 1647 O O . ASP A 1 206 ? -22.645 0.169 8.226 1.00 87.06 206 ASP A O 1
ATOM 1651 N N . ASP A 1 207 ? -22.284 2.393 8.245 1.00 90.88 207 ASP A N 1
ATOM 1652 C CA . ASP A 1 207 ? -20.993 2.323 7.559 1.00 90.88 207 ASP A CA 1
ATOM 1653 C C . ASP A 1 207 ? -20.003 1.354 8.256 1.00 90.88 207 ASP A C 1
ATOM 1655 O O . ASP A 1 207 ? -19.704 1.509 9.450 1.00 90.88 207 ASP A O 1
ATOM 1659 N N . PRO A 1 208 ? -19.486 0.337 7.535 1.00 93.19 208 PRO A N 1
ATOM 1660 C CA . PRO A 1 208 ? -18.573 -0.651 8.106 1.00 93.19 208 PRO A CA 1
ATOM 1661 C C . PRO A 1 208 ? -17.260 -0.051 8.614 1.00 93.19 208 PRO A C 1
ATOM 1663 O O . PRO A 1 208 ? -16.759 -0.480 9.654 1.00 93.19 208 PRO A O 1
ATOM 1666 N N . LEU A 1 209 ? -16.724 0.956 7.917 1.00 92.94 209 LEU A N 1
ATOM 1667 C CA . LEU A 1 209 ? -15.458 1.593 8.269 1.00 92.94 209 LEU A CA 1
ATOM 1668 C C . LEU A 1 209 ? -15.611 2.392 9.566 1.00 92.94 209 LEU A C 1
ATOM 1670 O O . LEU A 1 209 ? -14.795 2.256 10.478 1.00 92.94 209 LEU A O 1
ATOM 1674 N N . PHE A 1 210 ? -16.712 3.133 9.703 1.00 93.31 210 PHE A N 1
ATOM 1675 C CA . PHE A 1 210 ? -17.061 3.831 10.939 1.00 93.31 210 PHE A CA 1
ATOM 1676 C C . PHE A 1 210 ? -17.161 2.863 12.130 1.00 93.31 210 PHE A C 1
ATOM 1678 O O . PHE A 1 210 ? -16.569 3.097 13.187 1.00 93.31 210 PHE A O 1
ATOM 1685 N N . LYS A 1 211 ? -17.859 1.731 11.962 1.00 93.12 211 LYS A N 1
ATOM 1686 C CA . LYS A 1 211 ? -17.980 0.697 13.008 1.00 93.12 211 LYS A CA 1
ATOM 1687 C C . LYS A 1 211 ? -16.629 0.078 13.375 1.00 93.12 211 LYS A C 1
ATOM 1689 O O . LYS A 1 211 ? -16.364 -0.119 14.564 1.00 93.12 211 LYS A O 1
ATOM 1694 N N . ALA A 1 212 ? -15.782 -0.210 12.387 1.00 93.56 212 ALA A N 1
ATOM 1695 C CA . ALA A 1 212 ? -14.447 -0.760 12.605 1.00 93.56 212 ALA A CA 1
ATOM 1696 C C . ALA A 1 212 ? -13.560 0.209 13.401 1.00 93.56 212 ALA A C 1
ATOM 1698 O O . ALA A 1 212 ? -12.972 -0.191 14.405 1.00 93.56 212 ALA A O 1
ATOM 1699 N N . LEU A 1 213 ? -13.555 1.495 13.040 1.00 94.00 213 LEU A N 1
ATOM 1700 C CA . LEU A 1 213 ? -12.820 2.541 13.755 1.00 94.00 213 LEU A CA 1
ATOM 1701 C C . LEU A 1 213 ? -13.281 2.689 15.214 1.00 94.00 213 LEU A C 1
ATOM 1703 O O . LEU A 1 213 ? -12.452 2.771 16.117 1.00 94.00 213 LEU A O 1
ATOM 1707 N N . ILE A 1 214 ? -14.592 2.652 15.479 1.00 93.19 214 ILE A N 1
ATOM 1708 C CA . ILE A 1 214 ? -15.125 2.692 16.852 1.00 93.19 214 ILE A CA 1
ATOM 1709 C C . ILE A 1 214 ? -14.726 1.448 17.653 1.00 93.19 214 ILE A C 1
ATOM 1711 O O . ILE A 1 214 ? -14.419 1.554 18.843 1.00 93.19 214 ILE A O 1
ATOM 1715 N N . LYS A 1 215 ? -14.741 0.261 17.035 1.00 92.38 215 LYS A N 1
ATOM 1716 C CA . LYS A 1 215 ? -14.280 -0.973 17.686 1.00 92.38 215 LYS A CA 1
ATOM 1717 C C . LYS A 1 215 ? -12.793 -0.873 18.029 1.00 92.38 215 LYS A C 1
ATOM 1719 O O . LYS A 1 215 ? -12.420 -1.206 19.150 1.00 92.38 215 LYS A O 1
ATOM 1724 N N . LEU A 1 216 ? -11.984 -0.366 17.102 1.00 92.00 216 LEU A N 1
ATOM 1725 C CA . LEU A 1 216 ? -10.547 -0.192 17.277 1.00 92.00 216 LEU A CA 1
ATOM 1726 C C . LEU A 1 216 ? -10.221 0.830 18.378 1.00 92.00 216 LEU A C 1
ATOM 1728 O O . LEU A 1 216 ? -9.387 0.556 19.237 1.00 92.00 216 LEU A O 1
ATOM 1732 N N . LEU A 1 217 ? -10.952 1.949 18.435 1.00 93.00 217 LEU A N 1
ATOM 1733 C CA . LEU A 1 217 ? -10.795 2.991 19.459 1.00 93.00 217 LEU A CA 1
ATOM 1734 C C . LEU A 1 217 ? -10.950 2.464 20.894 1.00 93.00 217 LEU A C 1
ATOM 1736 O O . LEU A 1 217 ? -10.362 3.013 21.818 1.00 93.00 217 LEU A O 1
ATOM 1740 N N . LYS A 1 218 ? -11.748 1.408 21.096 1.00 90.56 218 LYS A N 1
ATOM 1741 C CA . LYS A 1 218 ? -11.958 0.793 22.418 1.00 90.56 218 LYS A CA 1
ATOM 1742 C C . LYS A 1 218 ? -10.799 -0.097 22.869 1.00 90.56 218 LYS A C 1
ATOM 1744 O O . LYS A 1 218 ? -10.748 -0.446 24.043 1.00 90.56 218 LYS A O 1
ATOM 1749 N N . ILE A 1 219 ? -9.946 -0.520 21.939 1.00 88.19 219 ILE A N 1
ATOM 1750 C CA . ILE A 1 219 ? -8.894 -1.516 22.173 1.00 88.19 219 ILE A CA 1
ATOM 1751 C C . ILE A 1 219 ? -7.521 -0.844 22.196 1.00 88.19 219 ILE A C 1
ATOM 1753 O O . ILE A 1 219 ? -6.664 -1.200 23.002 1.00 88.19 219 ILE A O 1
ATOM 1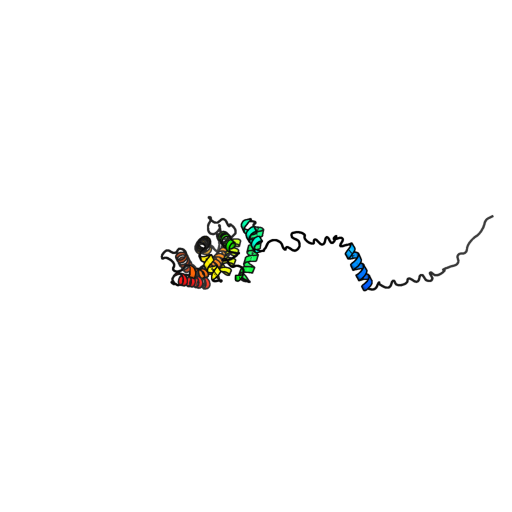757 N N . VAL A 1 220 ? -7.305 0.124 21.307 1.00 86.44 220 VAL A N 1
ATOM 1758 C CA . VAL A 1 220 ? -6.006 0.766 21.139 1.00 86.44 220 VAL A CA 1
ATOM 1759 C C . VAL A 1 220 ? -5.728 1.760 22.266 1.00 86.44 220 VAL A C 1
ATOM 1761 O O . VAL A 1 220 ? -6.554 2.610 22.584 1.00 86.44 220 VAL A O 1
ATOM 1764 N N . ASN A 1 221 ? -4.522 1.674 22.833 1.00 84.44 221 ASN A N 1
ATOM 1765 C CA . ASN A 1 221 ? -4.076 2.518 23.945 1.00 84.44 221 ASN A CA 1
ATOM 1766 C C . ASN A 1 221 ? -3.042 3.575 23.537 1.00 84.44 221 ASN A C 1
ATOM 1768 O O . ASN A 1 221 ? -2.755 4.488 24.314 1.00 84.44 221 ASN A O 1
ATOM 1772 N N . ASP A 1 222 ? -2.434 3.456 22.355 1.00 87.81 222 ASP A N 1
ATOM 1773 C CA . ASP A 1 222 ? -1.390 4.385 21.948 1.00 87.81 222 ASP A CA 1
ATOM 1774 C C . ASP A 1 222 ? -1.980 5.716 21.461 1.00 87.81 222 ASP A C 1
ATOM 1776 O O . ASP A 1 222 ? -2.975 5.782 20.736 1.00 87.81 222 ASP A O 1
ATOM 1780 N N . ARG A 1 223 ? -1.342 6.812 21.882 1.00 91.94 223 ARG A N 1
ATOM 1781 C CA . ARG A 1 223 ? -1.827 8.171 21.623 1.00 91.94 223 ARG A CA 1
ATOM 1782 C C . ARG A 1 223 ? -1.950 8.479 20.129 1.00 91.94 223 ARG A C 1
ATOM 1784 O O . ARG A 1 223 ? -2.860 9.211 19.752 1.00 91.94 223 ARG A O 1
ATOM 1791 N N . SER A 1 224 ? -1.022 7.986 19.308 1.00 92.00 224 SER A N 1
ATOM 1792 C CA . SER A 1 224 ? -0.985 8.306 17.879 1.00 92.00 224 SER A CA 1
ATOM 1793 C C . SER A 1 224 ? -2.204 7.725 17.175 1.00 92.00 224 SER A C 1
ATOM 1795 O O . SER A 1 224 ? -2.968 8.472 16.570 1.00 92.00 224 SER A O 1
ATOM 1797 N N . SER A 1 225 ? -2.448 6.426 17.349 1.00 91.12 225 SER A N 1
ATOM 1798 C CA . SER A 1 225 ? -3.588 5.729 16.760 1.00 91.12 225 SER A CA 1
ATOM 1799 C C . SER A 1 225 ? -4.917 6.298 17.247 1.00 91.12 225 SER A C 1
ATOM 1801 O O . SER A 1 225 ? -5.817 6.515 16.441 1.00 91.12 225 SER A O 1
ATOM 1803 N N . VAL A 1 226 ? -5.044 6.620 18.543 1.00 93.75 226 VAL A N 1
ATOM 1804 C CA . VAL A 1 226 ? -6.259 7.265 19.075 1.00 93.75 226 VAL A CA 1
ATOM 1805 C C . VAL A 1 226 ? -6.536 8.590 18.359 1.00 93.75 226 VAL A C 1
ATOM 1807 O O . VAL A 1 226 ? -7.671 8.848 17.962 1.00 93.75 226 VAL A O 1
ATOM 1810 N N . ILE A 1 227 ? -5.513 9.425 18.145 1.00 95.00 227 ILE A N 1
ATOM 1811 C CA . ILE A 1 227 ? -5.664 10.699 17.428 1.00 95.00 227 ILE A CA 1
ATOM 1812 C C . ILE A 1 227 ? -6.071 10.462 15.966 1.00 95.00 227 ILE A C 1
ATOM 1814 O O . ILE A 1 227 ? -7.012 11.106 15.499 1.00 95.00 227 ILE A O 1
ATOM 1818 N N . THR A 1 228 ? -5.405 9.546 15.261 1.00 95.25 228 THR A N 1
ATOM 1819 C CA . THR A 1 228 ? -5.704 9.198 13.861 1.00 95.25 228 THR A CA 1
ATOM 1820 C C . THR A 1 228 ? -7.139 8.689 13.700 1.00 95.25 228 THR A C 1
ATOM 1822 O O . THR A 1 228 ? -7.872 9.151 12.821 1.00 95.25 228 THR A O 1
ATOM 1825 N N . ILE A 1 229 ? -7.599 7.814 14.600 1.00 94.81 229 ILE A N 1
ATOM 1826 C CA . ILE A 1 229 ? -8.975 7.300 14.599 1.00 94.81 229 ILE A CA 1
ATOM 1827 C C . ILE A 1 229 ? -9.980 8.434 14.831 1.00 94.81 229 ILE A C 1
ATOM 1829 O O . ILE A 1 229 ? -10.945 8.560 14.080 1.00 94.81 229 ILE A O 1
ATOM 1833 N N . LEU A 1 230 ? -9.755 9.294 15.830 1.00 94.75 230 LEU A N 1
ATOM 1834 C CA . LEU A 1 230 ? -10.659 10.411 16.123 1.00 94.75 230 LEU A CA 1
ATOM 1835 C C . LEU A 1 230 ? -10.741 11.416 14.965 1.00 94.75 230 LEU A C 1
ATOM 1837 O O . LEU A 1 230 ? -11.833 11.888 14.650 1.00 94.75 230 LEU A O 1
ATOM 1841 N N . ARG A 1 231 ? -9.619 11.716 14.297 1.00 94.56 231 ARG A N 1
ATOM 1842 C CA . ARG A 1 231 ? -9.605 12.568 13.094 1.00 94.56 231 ARG A CA 1
ATOM 1843 C C . ARG A 1 231 ? -10.386 11.946 11.945 1.00 94.56 231 ARG A C 1
ATOM 1845 O O . ARG A 1 231 ? -11.196 12.636 11.330 1.00 94.56 231 ARG A O 1
ATOM 1852 N N . SER A 1 232 ? -10.175 10.655 11.699 1.00 94.44 232 SER A N 1
ATOM 1853 C CA . SER A 1 232 ? -10.895 9.901 10.667 1.00 94.44 232 SER A CA 1
ATOM 1854 C C . SER A 1 232 ? -12.404 9.920 10.925 1.00 94.44 232 SER A C 1
ATOM 1856 O O . SER A 1 232 ? -13.185 10.229 10.030 1.00 94.44 232 SER A O 1
ATOM 1858 N N . LEU A 1 233 ? -12.823 9.669 12.171 1.00 93.81 233 LEU A N 1
ATOM 1859 C CA . LEU A 1 233 ? -14.231 9.716 12.575 1.00 93.81 233 LEU A CA 1
ATOM 1860 C C . LEU A 1 233 ? -14.836 11.118 12.419 1.00 93.81 233 LEU A C 1
ATOM 1862 O O . LEU A 1 233 ? -15.955 11.224 11.926 1.00 93.81 233 LEU A O 1
ATOM 1866 N N . SER A 1 234 ? -14.112 12.183 12.793 1.00 93.44 234 SER A N 1
ATOM 1867 C CA . SER A 1 234 ? -14.574 13.571 12.607 1.00 93.44 234 SER A CA 1
ATOM 1868 C C . SER A 1 234 ? -14.887 13.852 11.138 1.00 93.44 234 SER A C 1
ATOM 1870 O O . SER A 1 234 ? -15.990 14.283 10.810 1.00 93.44 234 SER A O 1
ATOM 1872 N N . ARG A 1 235 ? -13.948 13.514 10.245 1.00 92.31 235 ARG A N 1
ATOM 1873 C CA . ARG A 1 235 ? -14.082 13.728 8.798 1.00 92.31 235 ARG A CA 1
ATOM 1874 C C . ARG A 1 235 ? -15.228 12.926 8.184 1.00 92.31 235 ARG A C 1
ATOM 1876 O O . ARG A 1 235 ? -15.911 13.448 7.317 1.00 92.31 235 ARG A O 1
ATOM 1883 N N . LEU A 1 236 ? -15.471 11.696 8.647 1.00 90.88 236 LEU A N 1
ATOM 1884 C CA . LEU A 1 236 ? -16.573 10.851 8.160 1.00 90.88 236 LEU A CA 1
ATOM 1885 C C . LEU A 1 236 ? -17.970 11.388 8.524 1.00 90.88 236 LEU A C 1
ATOM 1887 O O . LEU A 1 236 ? -18.944 11.065 7.839 1.00 90.88 236 LEU A O 1
ATOM 1891 N N . ILE A 1 237 ? -18.085 12.166 9.606 1.00 87.94 237 ILE A N 1
ATOM 1892 C CA . ILE A 1 237 ? -19.358 12.728 10.092 1.00 87.94 237 ILE A CA 1
ATOM 1893 C C . ILE A 1 237 ? -19.675 14.071 9.418 1.00 87.94 237 ILE A C 1
ATOM 1895 O O . ILE A 1 237 ? -20.846 14.421 9.247 1.00 87.94 237 ILE A O 1
ATOM 1899 N N . GLU A 1 238 ? -18.650 14.838 9.056 1.00 82.06 238 GLU A N 1
ATOM 1900 C CA . GLU A 1 238 ? -18.805 16.154 8.439 1.00 82.06 238 GLU A CA 1
ATOM 1901 C C . GLU A 1 238 ? -19.459 16.054 7.049 1.00 82.06 238 GLU A C 1
ATOM 1903 O O . GLU A 1 238 ? -19.117 15.206 6.230 1.00 82.06 238 GLU A O 1
ATOM 1908 N N . ARG A 1 239 ? -20.420 16.939 6.759 1.00 63.09 239 ARG A N 1
ATOM 1909 C CA . ARG A 1 239 ? -20.895 17.169 5.387 1.00 63.09 239 ARG A CA 1
ATOM 1910 C C . ARG A 1 239 ? -20.016 18.261 4.787 1.00 63.09 239 ARG A C 1
ATOM 1912 O O . ARG A 1 239 ? -20.052 19.377 5.306 1.00 63.09 239 ARG A O 1
ATOM 1919 N N . GLN A 1 240 ? -19.231 17.930 3.762 1.00 55.19 240 GLN A N 1
ATOM 1920 C CA . GLN A 1 240 ? -18.525 18.934 2.958 1.00 55.19 240 GLN A CA 1
ATOM 1921 C C . GLN A 1 240 ? -19.503 19.752 2.114 1.00 55.19 240 GLN A C 1
ATOM 1923 O O . GLN A 1 240 ? -20.515 19.172 1.652 1.00 55.19 240 GLN A O 1
#

Radius of gyration: 36.86 Å; chains: 1; bounding box: 135×55×63 Å

InterPro domains:
  IPR052406 Chromatin Remodeling Complex Component [PTHR22970] (128-239)

pLDDT: mean 83.66, std 16.25, range [32.12, 97.81]